Protein AF-A0A183NZT3-F1 (afdb_monomer_lite)

InterPro domains:
  IPR004367 Cyclin, C-terminal domain [PF02984] (12-163)
  IPR036915 Cyclin-like superfamily [SSF47954] (11-163)

pLDDT: mean 81.02, std 19.42, range [32.34, 98.06]

Secondary structure (DSSP, 8-state):
-TGGGTT---PPPGGGGHHHHHHH-TTS-HHHHHHHHHHHHHHHHHGGG-GGGTTS-HHHHHHHHHHHHHHHHHHHHHTT-TT-TTS--S--------SS--SS-HHHHHHHT---GGGGHHHHHHHHHHHHHHSTT--S--TTTHHHHHHHTSGGGTTGGGSHHHHS--HHHHHHHHHHHHHHHHHHHTTS-------------PPP-

Sequence (209 aa):
MLEALDFDINIPLPHHFLDRAFAACNDLTLTGKAKIELVCRYLFELNLTELSTAGTLASVKCAAGVYLARELIRLEYENGKSETDDIRIENNGSLGLSVTFETWPKALGLSMGHEDVTNLLPMVLTYVQNIVRTLPISNINNRNYEAAFHKFSNRSYGRIAQSSLLLDADYDFIVQDIRRKMASNSKRTNIDCPEEGRNVQQTTLRMNM

Organism: NCBI:txid31246

Radius of gyration: 21.97 Å; chains: 1; bounding box: 88×56×48 Å

Foldseek 3Di:
DCVVVVVPPVADALLVCLVLLLVLPPQWDPVLSLQLNLQLVLLSLLCVLPPVCPPPHSLLSNLLSQLLSLLLQVVCVVVVVQPPCLQVDVDPDRTDGDPDSDSQDCSSCVSSVNNQCLSSLVSNVVSLVSLLLLAPPDPDPNVSSVVSQVVCCDVVSSRSSPDCSRHVDPSVVSNVVSVVVSVVVVVVVVVPDDPPPPPDDPDDDDDDD

Structure (mmCIF, N/CA/C/O backbone):
data_AF-A0A183NZT3-F1
#
_entry.id   AF-A0A183NZT3-F1
#
loop_
_atom_site.group_PDB
_atom_site.id
_atom_site.type_symbol
_atom_site.label_atom_id
_atom_site.label_alt_id
_atom_site.label_comp_id
_atom_site.label_asym_id
_atom_site.label_entity_id
_atom_site.label_seq_id
_atom_site.pdbx_PDB_ins_code
_atom_site.Cartn_x
_atom_site.Cartn_y
_atom_site.Cartn_z
_atom_site.occupancy
_atom_site.B_iso_or_equiv
_atom_site.auth_seq_id
_atom_site.auth_comp_id
_atom_site.auth_asym_id
_atom_site.auth_atom_id
_atom_site.pdbx_PDB_model_num
ATOM 1 N N . MET A 1 1 ? 11.761 3.523 -28.877 1.00 84.19 1 MET A N 1
ATOM 2 C CA . MET A 1 1 ? 11.223 3.030 -27.586 1.00 84.19 1 MET A CA 1
ATOM 3 C C . MET A 1 1 ? 11.332 1.516 -27.492 1.00 84.19 1 MET A C 1
ATOM 5 O O . MET A 1 1 ? 12.058 1.073 -26.625 1.00 84.19 1 MET A O 1
ATOM 9 N N . LEU A 1 2 ? 10.700 0.739 -28.384 1.00 92.00 2 LEU A N 1
ATOM 10 C CA . LEU A 1 2 ? 10.796 -0.733 -28.358 1.00 92.00 2 LEU A CA 1
ATOM 11 C C . LEU A 1 2 ? 12.235 -1.244 -28.495 1.00 92.00 2 LEU A C 1
ATOM 13 O O . LEU A 1 2 ? 12.667 -2.054 -27.693 1.00 92.00 2 LEU A O 1
ATOM 17 N N . GLU A 1 3 ? 12.998 -0.687 -29.433 1.00 94.12 3 GLU A N 1
ATOM 18 C CA . GLU A 1 3 ? 14.422 -1.006 -29.612 1.00 94.12 3 GLU A CA 1
ATOM 19 C C . GLU A 1 3 ? 15.271 -0.677 -28.371 1.00 94.12 3 GLU A C 1
ATOM 21 O O . GLU A 1 3 ? 16.156 -1.436 -28.005 1.00 94.12 3 GLU A O 1
ATOM 26 N N . ALA A 1 4 ? 14.956 0.412 -27.661 1.00 92.31 4 ALA A N 1
ATOM 27 C CA . ALA A 1 4 ? 15.665 0.791 -26.436 1.00 92.31 4 ALA A CA 1
ATOM 28 C C . ALA A 1 4 ? 15.363 -0.142 -25.246 1.00 92.31 4 ALA A C 1
ATOM 30 O O . ALA A 1 4 ? 16.108 -0.138 -24.272 1.00 92.31 4 ALA A O 1
ATOM 31 N N . LEU A 1 5 ? 14.269 -0.904 -25.319 1.00 90.25 5 LEU A N 1
ATOM 32 C CA . LEU A 1 5 ? 13.887 -1.923 -24.341 1.00 90.25 5 LEU A CA 1
ATOM 33 C C . LEU A 1 5 ? 14.202 -3.341 -24.839 1.00 90.25 5 LEU A C 1
ATOM 35 O O . LEU A 1 5 ? 13.791 -4.295 -24.196 1.00 90.25 5 LEU A O 1
ATOM 39 N N . ASP A 1 6 ? 14.858 -3.490 -25.995 1.00 93.38 6 ASP A N 1
ATOM 40 C CA . ASP A 1 6 ? 15.072 -4.786 -26.656 1.00 93.38 6 ASP A CA 1
ATOM 41 C C . ASP A 1 6 ? 13.774 -5.604 -26.827 1.00 93.38 6 ASP A C 1
ATOM 43 O O . ASP A 1 6 ? 13.737 -6.822 -26.695 1.00 93.38 6 ASP A O 1
ATOM 47 N N . PHE A 1 7 ? 12.659 -4.903 -27.069 1.00 92.69 7 PHE A N 1
ATOM 48 C CA . PHE A 1 7 ? 11.306 -5.469 -27.107 1.00 92.69 7 PHE A CA 1
ATOM 49 C C . PHE A 1 7 ? 10.859 -6.184 -25.813 1.00 92.69 7 PHE A C 1
ATOM 51 O O . PHE A 1 7 ? 9.775 -6.774 -25.795 1.00 92.69 7 PHE A O 1
ATOM 58 N N . ASP A 1 8 ? 11.608 -6.067 -24.711 1.00 90.88 8 ASP A N 1
ATOM 59 C CA . ASP A 1 8 ? 11.191 -6.542 -23.396 1.00 90.88 8 ASP A CA 1
ATOM 60 C C . ASP A 1 8 ? 10.205 -5.558 -22.757 1.00 90.88 8 ASP A C 1
ATOM 62 O O . ASP A 1 8 ? 10.546 -4.594 -22.068 1.00 90.88 8 ASP A O 1
ATOM 66 N N . ILE A 1 9 ? 8.929 -5.800 -23.042 1.00 88.38 9 ILE A N 1
ATOM 67 C CA . ILE A 1 9 ? 7.801 -5.055 -22.479 1.00 88.38 9 ILE A CA 1
ATOM 68 C C . ILE A 1 9 ? 7.170 -5.768 -21.278 1.00 88.38 9 ILE A C 1
ATOM 70 O O . ILE A 1 9 ? 6.245 -5.232 -20.667 1.00 88.38 9 ILE A O 1
ATOM 74 N N . ASN A 1 10 ? 7.665 -6.955 -20.909 1.00 88.88 10 ASN A N 1
ATOM 75 C CA . ASN A 1 10 ? 7.111 -7.781 -19.835 1.00 88.88 10 ASN A CA 1
ATOM 76 C C . ASN A 1 10 ? 7.690 -7.391 -18.468 1.00 88.88 10 ASN A C 1
ATOM 78 O O . ASN A 1 10 ? 8.076 -8.235 -17.661 1.00 88.88 10 ASN A O 1
ATOM 82 N N . ILE A 1 11 ? 7.733 -6.087 -18.196 1.00 87.44 11 ILE A N 1
ATOM 83 C CA . ILE A 1 11 ? 8.308 -5.535 -16.972 1.00 87.44 11 ILE A CA 1
ATOM 84 C C . ILE A 1 11 ? 7.328 -5.772 -15.810 1.00 87.44 11 ILE A C 1
ATOM 86 O O . ILE A 1 11 ? 6.190 -5.286 -15.851 1.00 87.44 11 ILE A O 1
ATOM 90 N N . PRO A 1 12 ? 7.732 -6.476 -14.735 1.00 91.50 12 PRO A N 1
ATOM 91 C CA . PRO A 1 12 ? 6.854 -6.714 -13.601 1.00 91.50 12 PRO A CA 1
ATOM 92 C C . PRO A 1 12 ? 6.448 -5.405 -12.915 1.00 91.50 12 PRO A C 1
ATOM 94 O O . PRO A 1 12 ? 7.271 -4.682 -12.362 1.00 91.50 12 PRO A O 1
ATOM 97 N N . LEU A 1 13 ? 5.150 -5.118 -12.913 1.00 94.38 13 LEU A N 1
ATOM 98 C CA . LEU A 1 13 ? 4.528 -4.056 -12.126 1.00 94.38 13 LEU A CA 1
ATOM 99 C C . LEU A 1 13 ? 4.158 -4.532 -10.709 1.00 94.38 13 LEU A C 1
ATOM 101 O O . LEU A 1 13 ? 3.891 -5.721 -10.523 1.00 94.38 13 LEU A O 1
ATOM 105 N N . PRO A 1 14 ? 4.046 -3.620 -9.719 1.00 96.81 14 PRO A N 1
ATOM 106 C CA . PRO A 1 14 ? 3.637 -3.974 -8.354 1.00 96.81 14 PRO A CA 1
ATOM 107 C C . PRO A 1 14 ? 2.307 -4.739 -8.295 1.00 96.81 14 PRO A C 1
ATOM 109 O O . PRO A 1 14 ? 2.160 -5.662 -7.502 1.00 96.81 14 PRO A O 1
ATOM 112 N N . HIS A 1 15 ? 1.372 -4.419 -9.195 1.00 95.94 15 HIS A N 1
ATOM 113 C CA . HIS A 1 15 ? 0.078 -5.090 -9.325 1.00 95.94 15 HIS A CA 1
ATOM 114 C C . HIS A 1 15 ? 0.188 -6.611 -9.501 1.00 95.94 15 HIS A C 1
ATOM 116 O O . HIS A 1 15 ? -0.621 -7.335 -8.933 1.00 95.94 15 HIS A O 1
ATOM 122 N N . HIS A 1 16 ? 1.201 -7.104 -10.225 1.00 94.75 16 HIS A N 1
ATOM 123 C CA . HIS A 1 16 ? 1.368 -8.540 -10.481 1.00 94.75 16 HIS A CA 1
ATOM 124 C C . HIS A 1 16 ? 1.713 -9.348 -9.220 1.00 94.75 16 HIS A C 1
ATOM 126 O O . HIS A 1 16 ? 1.619 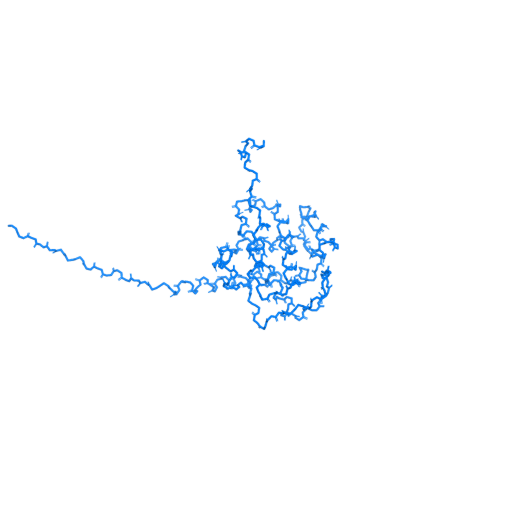-10.572 -9.227 1.00 94.75 16 HIS A O 1
ATOM 132 N N . PHE A 1 17 ? 2.123 -8.687 -8.134 1.00 96.31 17 PHE A N 1
ATOM 133 C CA . PHE A 1 17 ? 2.465 -9.345 -6.872 1.00 96.31 17 PHE A CA 1
ATOM 134 C C . PHE A 1 17 ? 1.285 -9.400 -5.883 1.00 96.31 17 PHE A C 1
ATOM 136 O O . PHE A 1 17 ? 1.382 -10.101 -4.873 1.00 96.31 17 PHE A O 1
ATOM 143 N N . LEU A 1 18 ? 0.166 -8.715 -6.166 1.00 95.25 18 LEU A N 1
ATOM 144 C CA . LEU A 1 18 ? -0.992 -8.659 -5.264 1.00 95.25 18 LEU A CA 1
ATOM 145 C C . LEU A 1 18 ? -1.693 -10.010 -5.111 1.00 95.25 18 LEU A C 1
ATOM 147 O O . LEU A 1 18 ? -2.023 -10.386 -3.989 1.00 95.25 18 LEU A O 1
ATOM 151 N N . ASP A 1 19 ? -1.848 -10.777 -6.192 1.00 92.44 19 ASP A N 1
ATOM 152 C CA . ASP A 1 19 ? -2.503 -12.094 -6.138 1.00 92.44 19 ASP A CA 1
ATOM 153 C C . ASP A 1 19 ? -1.801 -13.026 -5.145 1.00 92.44 19 ASP A C 1
ATOM 155 O O . ASP A 1 19 ? -2.435 -13.719 -4.343 1.00 92.44 19 ASP A O 1
ATOM 159 N N . ARG A 1 20 ? -0.464 -12.977 -5.130 1.00 91.88 20 ARG A N 1
ATOM 160 C CA . ARG A 1 20 ? 0.357 -13.743 -4.192 1.00 91.88 20 ARG A CA 1
ATOM 161 C C . ARG A 1 20 ? 0.179 -13.266 -2.748 1.00 91.88 20 ARG A C 1
ATOM 163 O O . ARG A 1 20 ? 0.114 -14.092 -1.836 1.00 91.88 20 ARG A O 1
ATOM 170 N N . ALA A 1 21 ? 0.068 -11.955 -2.534 1.00 92.19 21 ALA A N 1
ATOM 171 C CA . ALA A 1 21 ? -0.227 -11.398 -1.218 1.00 92.19 21 ALA A CA 1
ATOM 172 C C . ALA A 1 21 ? -1.613 -11.846 -0.717 1.00 92.19 21 ALA A C 1
ATOM 174 O O . ALA A 1 21 ? -1.756 -12.271 0.430 1.00 92.19 21 ALA A O 1
ATOM 175 N N . PHE A 1 22 ? -2.632 -11.826 -1.579 1.00 91.44 22 PHE A N 1
ATOM 176 C CA . PHE A 1 22 ? -4.004 -12.201 -1.223 1.00 91.44 22 PHE A CA 1
ATOM 177 C C . PHE A 1 22 ? -4.180 -13.691 -0.956 1.00 91.44 22 PHE A C 1
ATOM 179 O O . PHE A 1 22 ? -4.974 -14.057 -0.083 1.00 91.44 22 PHE A O 1
ATOM 186 N N . ALA A 1 23 ? -3.422 -14.539 -1.651 1.00 90.25 23 ALA A N 1
ATOM 187 C CA . ALA A 1 23 ? -3.352 -15.965 -1.359 1.00 90.25 23 ALA A CA 1
ATOM 188 C C . ALA A 1 23 ? -2.766 -16.249 0.039 1.00 90.25 23 ALA A C 1
ATOM 190 O O . ALA A 1 23 ? -3.126 -17.244 0.659 1.00 90.25 23 ALA A O 1
ATOM 191 N N . ALA A 1 24 ? -1.900 -15.370 0.557 1.00 90.25 24 ALA A N 1
ATOM 192 C CA . ALA A 1 24 ? -1.284 -15.515 1.878 1.00 90.25 24 ALA A CA 1
ATOM 193 C C . ALA A 1 24 ? -2.042 -14.798 3.015 1.00 90.25 24 ALA A C 1
ATOM 195 O O . ALA A 1 24 ? -1.817 -15.099 4.187 1.00 90.25 24 ALA A O 1
ATOM 196 N N . CYS A 1 25 ? -2.964 -13.883 2.696 1.00 86.25 25 CYS A N 1
ATOM 197 C CA . CYS A 1 25 ? -3.829 -13.200 3.666 1.00 86.25 25 CYS A CA 1
ATOM 198 C C . CYS A 1 25 ? -5.037 -14.067 4.065 1.00 86.25 25 CYS A C 1
ATOM 200 O O .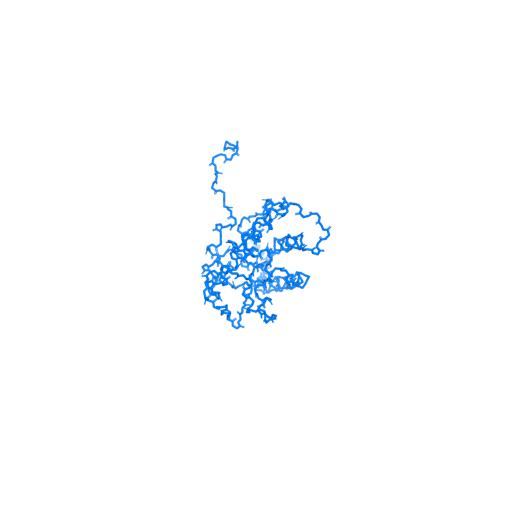 CYS A 1 25 ? -6.182 -13.740 3.749 1.00 86.25 25 CYS A O 1
ATOM 202 N N . ASN A 1 26 ? -4.804 -15.204 4.717 1.00 84.06 26 ASN A N 1
ATOM 203 C CA . ASN A 1 26 ? -5.879 -16.121 5.136 1.00 84.06 26 ASN A CA 1
ATOM 204 C C . ASN A 1 26 ? -6.701 -15.607 6.325 1.00 84.06 26 ASN A C 1
ATOM 206 O O . ASN A 1 26 ? -7.760 -16.140 6.633 1.00 84.06 26 ASN A O 1
ATOM 210 N N . ASP A 1 27 ? -6.208 -14.566 6.980 1.00 83.62 27 ASP A N 1
ATOM 211 C CA . ASP A 1 27 ? -6.804 -13.918 8.139 1.00 83.62 27 ASP A CA 1
ATOM 212 C C . ASP A 1 27 ? -7.810 -12.811 7.774 1.00 83.62 27 ASP A C 1
ATOM 214 O O . ASP A 1 27 ? -8.426 -12.221 8.658 1.00 83.62 27 ASP A O 1
ATOM 218 N N . LEU A 1 28 ? -7.975 -12.527 6.477 1.00 80.31 28 LEU A N 1
ATOM 219 C CA . LEU A 1 28 ? -8.867 -11.494 5.961 1.00 80.31 28 LEU A CA 1
ATOM 220 C C . LEU A 1 28 ? -10.057 -12.079 5.209 1.00 80.31 28 LEU A C 1
ATOM 222 O O . LEU A 1 28 ? -9.915 -12.976 4.373 1.00 80.31 28 LEU A O 1
ATOM 226 N N . THR A 1 29 ? -11.224 -11.473 5.426 1.00 82.75 29 THR A N 1
ATOM 227 C CA . THR A 1 29 ? -12.412 -11.702 4.599 1.00 82.75 29 THR A CA 1
ATOM 228 C C . THR A 1 29 ? -12.206 -11.179 3.176 1.00 82.75 29 THR A C 1
ATOM 230 O O . THR A 1 29 ? -11.284 -10.407 2.898 1.00 82.75 29 THR A O 1
ATOM 233 N N . LEU A 1 30 ? -13.100 -11.557 2.258 1.00 81.88 30 LEU A N 1
ATOM 234 C CA . LEU A 1 30 ? -13.089 -11.038 0.887 1.00 81.88 30 LEU A CA 1
ATOM 235 C C . LEU A 1 30 ? -13.150 -9.500 0.859 1.00 81.88 30 LEU A C 1
ATOM 237 O O . LEU A 1 30 ? -12.407 -8.869 0.111 1.00 81.88 30 LEU A O 1
ATOM 241 N N . THR A 1 31 ? -13.972 -8.902 1.726 1.00 81.50 31 THR A N 1
ATOM 242 C CA . THR A 1 31 ? -14.075 -7.446 1.901 1.00 81.50 31 THR A CA 1
ATOM 243 C C . THR A 1 31 ? -12.745 -6.841 2.355 1.00 81.50 31 THR A C 1
ATOM 245 O O . THR A 1 31 ? -12.305 -5.839 1.795 1.00 81.50 31 THR A O 1
ATOM 248 N N . GLY A 1 32 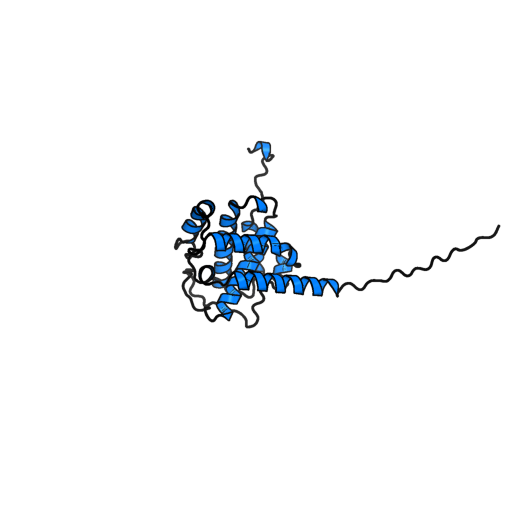? -12.056 -7.470 3.315 1.00 83.19 32 GLY A N 1
ATOM 249 C CA . GLY A 1 32 ? -10.734 -7.027 3.768 1.00 83.19 32 GLY A CA 1
ATOM 250 C C . GLY A 1 32 ? -9.676 -7.084 2.663 1.00 83.19 32 GLY A C 1
ATOM 251 O O . GLY A 1 32 ? -8.921 -6.130 2.481 1.00 83.19 32 GLY A O 1
ATOM 252 N N . LYS A 1 33 ? -9.666 -8.159 1.863 1.00 89.06 33 LYS A N 1
ATOM 253 C CA . LYS A 1 33 ? -8.771 -8.285 0.698 1.00 89.06 33 LYS A CA 1
ATOM 254 C C . LYS A 1 33 ? -9.052 -7.209 -0.354 1.00 89.06 33 LYS A C 1
ATOM 256 O O . LYS A 1 33 ? -8.115 -6.570 -0.821 1.00 89.06 33 LYS A O 1
ATOM 261 N N . ALA A 1 34 ? -10.323 -6.945 -0.655 1.00 88.88 34 ALA A N 1
ATOM 262 C CA . ALA A 1 34 ? -10.725 -5.889 -1.584 1.00 88.88 34 ALA A CA 1
ATOM 263 C C . ALA A 1 34 ? -10.343 -4.481 -1.080 1.00 88.88 34 ALA A C 1
ATOM 265 O O . ALA A 1 34 ? -9.866 -3.660 -1.865 1.00 88.88 34 ALA A O 1
ATOM 266 N N . LYS A 1 35 ? -10.473 -4.202 0.230 1.00 89.88 35 LYS A N 1
ATOM 267 C CA . LYS A 1 35 ? -9.959 -2.955 0.830 1.00 89.88 35 LYS A CA 1
ATOM 268 C C . LYS A 1 35 ? -8.445 -2.825 0.607 1.00 89.88 35 LYS A C 1
ATOM 270 O O . LYS A 1 35 ? -8.000 -1.785 0.124 1.00 89.88 35 LYS A O 1
ATOM 275 N N . ILE A 1 36 ? -7.659 -3.873 0.887 1.00 93.12 36 ILE A N 1
ATOM 276 C CA . ILE A 1 36 ? -6.202 -3.859 0.643 1.00 93.12 36 ILE A CA 1
ATOM 277 C C . ILE A 1 36 ? -5.891 -3.600 -0.827 1.00 93.12 36 ILE A C 1
ATOM 279 O O . ILE A 1 36 ? -5.018 -2.789 -1.125 1.00 93.12 36 ILE A O 1
ATOM 283 N N . GLU A 1 37 ? -6.593 -4.267 -1.740 1.00 95.06 37 GLU A N 1
ATOM 284 C CA . GLU A 1 37 ? -6.401 -4.098 -3.178 1.00 95.06 37 GLU A CA 1
ATOM 285 C C . GLU A 1 37 ? -6.590 -2.646 -3.615 1.00 95.06 37 GLU A C 1
ATOM 287 O O . GLU A 1 37 ? -5.731 -2.092 -4.303 1.00 95.06 37 GLU A O 1
ATOM 292 N N . LEU A 1 38 ? -7.683 -2.012 -3.185 1.00 95.62 38 LEU A N 1
ATOM 293 C CA . LEU A 1 38 ? -7.986 -0.623 -3.521 1.00 95.62 38 LEU A CA 1
ATOM 294 C C . LEU A 1 38 ? -6.955 0.346 -2.937 1.00 95.62 38 LEU A C 1
ATOM 296 O O . LEU A 1 38 ? -6.491 1.231 -3.658 1.00 95.62 38 LEU A O 1
ATOM 300 N N . VAL A 1 39 ? -6.549 0.153 -1.675 1.00 96.44 39 VAL A N 1
ATOM 301 C CA . VAL A 1 39 ? -5.487 0.962 -1.055 1.00 96.44 39 VAL A CA 1
ATOM 302 C C . VAL A 1 39 ? -4.177 0.793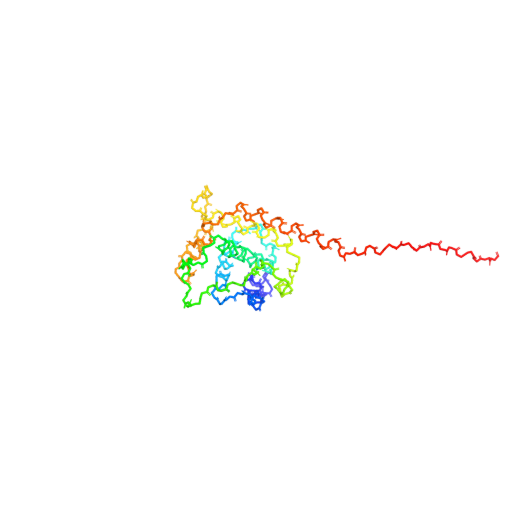 -1.821 1.00 96.44 39 VAL A C 1
ATOM 304 O O . VAL A 1 39 ? -3.558 1.786 -2.193 1.00 96.44 39 VAL A O 1
ATOM 307 N N . CYS A 1 40 ? -3.768 -0.440 -2.128 1.00 98.06 40 CYS A N 1
ATOM 308 C CA . CYS A 1 40 ? -2.527 -0.707 -2.856 1.00 98.06 40 CYS A CA 1
ATOM 309 C C . CYS A 1 40 ? -2.535 -0.074 -4.250 1.00 98.06 40 CYS A C 1
ATOM 311 O O . CYS A 1 40 ? -1.576 0.597 -4.619 1.00 98.06 40 CYS A O 1
ATOM 313 N N . ARG A 1 41 ? -3.622 -0.232 -5.013 1.00 97.19 41 ARG A N 1
ATOM 314 C CA . ARG A 1 41 ? -3.762 0.388 -6.339 1.00 97.19 41 ARG A CA 1
ATOM 315 C C . ARG A 1 41 ? -3.661 1.908 -6.265 1.00 97.19 41 ARG A C 1
ATOM 317 O O . ARG A 1 41 ? -2.945 2.506 -7.067 1.00 97.19 41 ARG A O 1
ATOM 324 N N . TYR A 1 42 ? -4.313 2.519 -5.276 1.00 97.44 42 TYR A N 1
ATOM 325 C CA . TYR A 1 42 ? -4.217 3.959 -5.061 1.00 97.44 42 TYR A CA 1
ATOM 326 C C . TYR A 1 42 ? -2.777 4.387 -4.747 1.00 97.44 42 TYR A C 1
ATOM 328 O O . TYR A 1 42 ? -2.242 5.285 -5.396 1.00 97.44 42 TYR A O 1
ATOM 336 N N . LEU A 1 43 ? -2.111 3.689 -3.823 1.00 97.62 43 LEU A N 1
ATOM 337 C CA . LEU A 1 43 ? -0.712 3.930 -3.464 1.00 97.62 43 LEU A CA 1
ATOM 338 C C . LEU A 1 43 ? 0.238 3.787 -4.659 1.00 97.62 43 LEU A C 1
ATOM 340 O O . LEU A 1 43 ? 1.158 4.591 -4.816 1.00 97.62 43 LEU A O 1
ATOM 344 N N . PHE A 1 44 ? 0.028 2.782 -5.510 1.00 97.19 44 PHE A N 1
ATOM 345 C CA . PHE A 1 44 ? 0.854 2.562 -6.694 1.00 97.19 44 PHE A CA 1
ATOM 346 C C . PHE A 1 44 ? 0.726 3.717 -7.682 1.00 97.19 44 PHE A C 1
ATOM 348 O O . PHE A 1 44 ? 1.749 4.174 -8.187 1.00 97.19 44 PHE A O 1
ATOM 355 N N . GLU A 1 45 ? -0.490 4.221 -7.910 1.00 95.88 45 GLU A N 1
ATOM 356 C CA . GLU A 1 45 ? -0.719 5.357 -8.807 1.00 95.88 45 GLU A CA 1
ATOM 357 C C . GLU A 1 45 ? -0.209 6.678 -8.234 1.00 95.88 45 GLU A C 1
ATOM 359 O O . GLU A 1 45 ? 0.440 7.425 -8.963 1.00 95.88 45 GLU A O 1
ATOM 364 N N . LEU A 1 46 ? -0.381 6.930 -6.932 1.00 94.19 46 LEU A N 1
ATOM 365 C CA . LEU A 1 46 ? 0.253 8.077 -6.272 1.00 94.19 46 LEU A CA 1
ATOM 366 C C . LEU A 1 46 ? 1.777 8.052 -6.416 1.00 94.19 46 LEU A C 1
ATOM 368 O O . LEU A 1 46 ? 2.418 9.088 -6.553 1.00 94.19 46 LEU A O 1
ATOM 372 N N . ASN A 1 47 ? 2.371 6.863 -6.384 1.00 94.94 47 ASN A N 1
ATOM 373 C CA . ASN A 1 47 ? 3.813 6.711 -6.454 1.00 94.94 47 ASN A CA 1
ATOM 374 C C . ASN A 1 47 ? 4.384 6.818 -7.875 1.00 94.94 47 ASN A C 1
ATOM 376 O O . ASN A 1 47 ? 5.598 6.932 -8.026 1.00 94.94 47 ASN A O 1
ATOM 380 N N . LEU A 1 48 ? 3.556 6.812 -8.925 1.00 92.56 48 LEU A N 1
ATOM 381 C CA . LEU A 1 48 ? 4.042 7.030 -10.294 1.00 92.56 48 LEU A CA 1
ATOM 382 C C . LEU A 1 48 ? 4.672 8.419 -10.472 1.00 92.56 48 LEU A C 1
ATOM 384 O O . LEU A 1 48 ? 5.504 8.597 -11.358 1.00 92.56 48 LEU A O 1
ATOM 388 N N . THR A 1 49 ? 4.327 9.382 -9.615 1.00 88.56 49 THR A N 1
ATOM 389 C CA . THR A 1 49 ? 4.913 10.727 -9.631 1.00 88.56 49 THR A CA 1
ATOM 390 C C . THR A 1 49 ? 6.154 10.875 -8.747 1.00 88.56 49 THR A C 1
ATOM 392 O O . THR A 1 49 ? 6.777 11.934 -8.754 1.00 88.56 49 THR A O 1
ATOM 395 N N . GLU A 1 50 ? 6.550 9.832 -8.006 1.00 90.69 50 GLU A N 1
ATOM 396 C CA . GLU A 1 50 ? 7.722 9.851 -7.123 1.00 90.69 50 GLU A CA 1
ATOM 397 C C . GLU A 1 50 ? 8.971 9.298 -7.812 1.00 90.69 50 GLU A C 1
ATOM 399 O O . GLU A 1 50 ? 9.290 8.107 -7.721 1.00 90.69 50 GLU A O 1
ATOM 404 N N . LEU A 1 51 ? 9.738 10.191 -8.446 1.00 90.62 51 LEU A N 1
ATOM 405 C CA . LEU A 1 51 ? 10.991 9.839 -9.126 1.00 90.62 51 LEU A CA 1
ATOM 406 C C . LEU A 1 51 ? 12.007 9.152 -8.196 1.00 90.62 51 LEU A C 1
ATOM 408 O O . LEU A 1 51 ? 12.738 8.263 -8.629 1.00 90.62 51 LEU A O 1
ATOM 412 N N . SER A 1 52 ? 12.019 9.518 -6.912 1.00 91.00 52 SER A N 1
ATOM 413 C CA . SER A 1 52 ? 12.895 8.935 -5.883 1.00 91.00 52 SER A CA 1
ATOM 414 C C . SER A 1 52 ? 12.729 7.417 -5.726 1.00 91.00 52 SER A C 1
ATOM 416 O O . SER A 1 52 ? 13.641 6.747 -5.250 1.00 91.00 52 SER A O 1
ATOM 418 N N . THR A 1 53 ? 11.599 6.861 -6.171 1.00 93.56 53 THR A N 1
ATOM 419 C CA . THR A 1 53 ? 11.280 5.429 -6.081 1.00 93.56 53 THR A CA 1
ATOM 420 C C . THR A 1 53 ? 11.394 4.694 -7.417 1.00 93.56 53 THR A C 1
ATOM 422 O O . THR A 1 53 ? 11.011 3.523 -7.517 1.00 93.56 53 THR A O 1
ATOM 425 N N . ALA A 1 54 ? 11.887 5.348 -8.474 1.00 90.69 54 ALA A N 1
ATOM 426 C CA . ALA A 1 54 ? 11.975 4.747 -9.806 1.00 90.69 54 ALA A CA 1
ATOM 427 C C . ALA A 1 54 ? 12.819 3.458 -9.808 1.00 90.69 54 ALA A C 1
ATOM 429 O O . ALA A 1 54 ? 12.432 2.482 -10.443 1.00 90.69 54 ALA A O 1
ATOM 430 N N . GLY A 1 55 ? 13.908 3.424 -9.031 1.00 91.75 55 GLY A N 1
ATOM 431 C CA . GLY A 1 55 ? 14.783 2.253 -8.884 1.00 91.75 55 GLY A CA 1
ATOM 432 C C . GLY A 1 55 ? 14.294 1.186 -7.895 1.00 91.75 55 GLY A C 1
ATOM 433 O O . GLY A 1 55 ? 14.949 0.161 -7.731 1.00 91.75 55 GLY A O 1
ATOM 434 N N . THR A 1 56 ? 13.171 1.401 -7.206 1.00 96.00 56 THR A N 1
ATOM 435 C CA . THR A 1 56 ? 12.647 0.433 -6.235 1.00 96.00 56 THR A CA 1
ATOM 436 C C . THR A 1 56 ? 11.923 -0.709 -6.948 1.00 96.00 56 THR A C 1
ATOM 438 O O . THR A 1 56 ? 11.028 -0.471 -7.763 1.00 96.00 56 THR A O 1
ATOM 441 N N . LEU A 1 57 ? 12.269 -1.950 -6.587 1.00 95.88 57 LEU A N 1
ATOM 442 C CA . LEU A 1 57 ? 11.665 -3.165 -7.138 1.00 95.88 57 LEU A CA 1
ATOM 443 C C . LEU A 1 57 ? 10.139 -3.179 -6.979 1.00 95.88 57 LEU A C 1
ATOM 445 O O . LEU A 1 57 ? 9.590 -2.773 -5.951 1.00 95.88 57 LEU A O 1
ATOM 449 N N . ALA A 1 58 ? 9.450 -3.723 -7.981 1.00 96.25 58 ALA A N 1
ATOM 450 C CA . ALA A 1 58 ? 7.996 -3.847 -7.973 1.00 96.25 58 ALA A CA 1
ATOM 451 C C . ALA A 1 58 ? 7.461 -4.717 -6.823 1.00 96.25 58 ALA A C 1
ATOM 453 O O . ALA A 1 58 ? 6.424 -4.388 -6.248 1.00 96.25 58 ALA A O 1
ATOM 454 N N . SER A 1 59 ? 8.185 -5.775 -6.443 1.00 96.75 59 SER A N 1
ATOM 455 C CA . SER A 1 59 ? 7.841 -6.619 -5.292 1.00 96.75 59 SER A CA 1
ATOM 456 C C . SER A 1 59 ? 7.896 -5.843 -3.974 1.00 96.75 59 SER A C 1
ATOM 458 O O . SER A 1 59 ? 6.959 -5.930 -3.186 1.00 96.75 59 SER A O 1
ATOM 460 N N . VAL A 1 60 ? 8.923 -5.004 -3.780 1.00 97.44 60 VAL A N 1
ATOM 461 C CA . VAL A 1 60 ? 9.074 -4.135 -2.597 1.00 97.44 60 VAL A CA 1
ATOM 462 C C . VAL A 1 60 ? 7.952 -3.101 -2.541 1.00 97.44 60 VAL A C 1
ATOM 464 O O . VAL A 1 60 ? 7.342 -2.924 -1.489 1.00 97.44 60 VAL A O 1
ATOM 467 N N . LYS A 1 61 ? 7.631 -2.458 -3.673 1.00 97.81 61 LYS A N 1
ATOM 468 C CA . LYS A 1 61 ? 6.475 -1.550 -3.792 1.00 97.81 61 LYS A CA 1
ATOM 469 C C . LYS A 1 61 ? 5.181 -2.256 -3.390 1.00 97.81 61 LYS A C 1
ATOM 471 O O . LYS A 1 61 ? 4.427 -1.743 -2.568 1.00 97.81 61 LYS A O 1
ATOM 476 N N . CYS A 1 62 ? 4.952 -3.465 -3.901 1.00 98.00 62 CYS A N 1
ATOM 477 C CA . CYS A 1 62 ? 3.772 -4.240 -3.541 1.00 98.00 62 CYS A CA 1
ATOM 478 C C . CYS A 1 62 ? 3.738 -4.600 -2.052 1.00 98.00 62 CYS A C 1
ATOM 480 O O . CYS A 1 62 ? 2.732 -4.357 -1.394 1.00 98.00 62 CYS A O 1
ATOM 482 N N . ALA A 1 63 ? 4.824 -5.150 -1.510 1.00 97.69 63 ALA A N 1
ATOM 483 C CA . ALA A 1 63 ? 4.894 -5.578 -0.117 1.00 97.69 63 ALA A CA 1
ATOM 484 C C . ALA A 1 63 ? 4.711 -4.404 0.851 1.00 97.69 63 ALA A C 1
ATOM 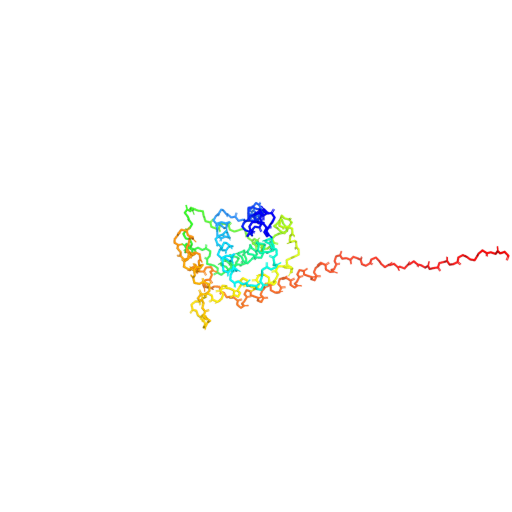486 O O . ALA A 1 63 ? 3.936 -4.505 1.798 1.00 97.69 63 ALA A O 1
ATOM 487 N N . ALA A 1 64 ? 5.345 -3.262 0.575 1.00 97.94 64 ALA A N 1
ATOM 488 C CA . ALA A 1 64 ? 5.158 -2.037 1.344 1.00 97.94 64 ALA A CA 1
ATOM 489 C C . ALA A 1 64 ? 3.711 -1.519 1.276 1.00 97.94 64 ALA A C 1
ATOM 491 O O . ALA A 1 64 ? 3.164 -1.097 2.295 1.00 97.94 64 ALA A O 1
ATOM 492 N N . GLY A 1 65 ? 3.073 -1.587 0.102 1.00 98.06 65 GLY A N 1
ATOM 493 C CA . GLY A 1 65 ? 1.667 -1.219 -0.068 1.00 98.06 65 GLY A CA 1
ATOM 494 C C . GLY A 1 65 ? 0.737 -2.110 0.756 1.00 98.06 65 GLY A C 1
ATOM 495 O O . GLY A 1 65 ? -0.103 -1.604 1.497 1.00 98.06 65 GLY A O 1
ATOM 496 N N . VAL A 1 66 ? 0.941 -3.431 0.697 1.00 97.69 66 VAL A N 1
ATOM 497 C CA . VAL A 1 66 ? 0.170 -4.409 1.482 1.00 97.69 66 VAL A CA 1
ATOM 498 C C . VAL A 1 66 ? 0.397 -4.203 2.977 1.00 97.69 66 VAL A C 1
ATOM 500 O O . VAL A 1 66 ? -0.568 -4.208 3.738 1.00 97.69 66 VAL A O 1
ATOM 503 N N . TYR A 1 67 ? 1.643 -3.981 3.404 1.00 97.25 67 TYR A N 1
ATOM 504 C CA . TYR A 1 67 ? 1.973 -3.720 4.804 1.00 97.25 67 TYR A CA 1
ATOM 505 C C . TYR A 1 67 ? 1.211 -2.495 5.320 1.00 97.25 67 TYR A C 1
ATOM 507 O O . TYR A 1 67 ? 0.528 -2.578 6.339 1.00 97.25 67 TYR A O 1
ATOM 515 N N . LEU A 1 68 ? 1.291 -1.369 4.601 1.00 97.75 68 LEU A N 1
ATOM 516 C CA . LEU A 1 68 ? 0.623 -0.132 5.001 1.00 97.75 68 LEU A CA 1
ATOM 517 C C . LEU A 1 68 ? -0.903 -0.285 5.001 1.00 97.75 68 LEU A C 1
ATOM 519 O O . LEU A 1 68 ? -1.556 0.147 5.944 1.00 97.75 68 LEU A O 1
ATOM 523 N N . ALA A 1 69 ? -1.473 -0.935 3.984 1.00 96.12 69 ALA A N 1
ATOM 524 C CA . ALA A 1 69 ? -2.909 -1.185 3.917 1.00 96.12 69 ALA A CA 1
ATOM 525 C C . ALA A 1 69 ? -3.403 -2.033 5.099 1.00 96.12 69 ALA A C 1
ATOM 527 O O . ALA A 1 69 ? -4.428 -1.716 5.702 1.00 96.12 69 ALA A O 1
ATOM 528 N N . ARG A 1 70 ? -2.657 -3.082 5.470 1.00 93.94 70 ARG A N 1
ATOM 529 C CA . ARG A 1 70 ? -2.959 -3.893 6.657 1.00 93.94 70 ARG A CA 1
ATOM 530 C C . ARG A 1 70 ? -2.853 -3.061 7.930 1.00 93.94 70 ARG A C 1
ATOM 532 O O . ARG A 1 70 ? -3.745 -3.127 8.764 1.00 93.94 70 ARG A O 1
ATOM 539 N N . GLU A 1 71 ? -1.818 -2.238 8.065 1.00 93.69 71 GLU A N 1
ATOM 540 C CA . GLU A 1 71 ? -1.641 -1.369 9.232 1.00 93.69 71 GLU A CA 1
ATOM 541 C C . GLU A 1 71 ? -2.800 -0.374 9.407 1.00 93.69 71 GLU A C 1
ATOM 543 O O . GLU A 1 71 ? -3.307 -0.213 10.514 1.00 93.69 71 GLU A O 1
ATOM 548 N N . LEU A 1 72 ? -3.271 0.234 8.314 1.00 93.31 72 LEU A N 1
ATOM 549 C CA . LEU A 1 72 ? -4.434 1.125 8.322 1.00 93.31 72 LEU A CA 1
ATOM 550 C C . LEU A 1 72 ? -5.707 0.392 8.769 1.00 93.31 72 LEU A C 1
ATOM 552 O O . LEU A 1 72 ? -6.433 0.887 9.628 1.00 93.31 72 LEU A O 1
ATOM 556 N N . ILE A 1 73 ? -5.954 -0.811 8.238 1.00 89.44 73 ILE A N 1
ATOM 557 C CA . ILE A 1 73 ? -7.121 -1.632 8.605 1.00 89.44 73 ILE A CA 1
ATOM 558 C C . ILE A 1 73 ? -7.063 -2.046 10.081 1.00 89.44 73 ILE A C 1
ATOM 560 O O . ILE A 1 73 ? -8.078 -1.998 10.774 1.00 89.44 73 ILE A O 1
ATOM 564 N N . ARG A 1 74 ? -5.876 -2.417 10.582 1.00 89.25 74 ARG A N 1
ATOM 565 C CA . ARG A 1 74 ? -5.666 -2.736 12.001 1.00 89.25 74 ARG A CA 1
ATOM 566 C C . ARG A 1 74 ? -6.097 -1.573 12.891 1.00 89.25 74 ARG A C 1
ATOM 568 O O . ARG A 1 74 ? -6.816 -1.783 13.861 1.00 89.25 74 ARG A O 1
ATOM 575 N N . LEU A 1 75 ? -5.675 -0.357 12.548 1.00 87.75 75 LEU A N 1
ATOM 576 C CA . LEU A 1 75 ? -5.988 0.842 13.324 1.00 87.75 75 LEU A CA 1
ATOM 577 C C . LEU A 1 75 ? -7.457 1.250 13.219 1.00 87.75 75 LEU A C 1
ATOM 579 O O . LEU A 1 75 ? -8.039 1.651 14.221 1.00 87.75 75 LEU A O 1
ATOM 583 N N . GLU A 1 76 ? -8.080 1.123 12.045 1.00 85.06 76 GLU A N 1
ATOM 584 C CA . GLU A 1 76 ? -9.532 1.309 11.890 1.00 85.06 76 GLU A CA 1
ATOM 585 C C . GLU A 1 76 ? -10.302 0.386 12.849 1.00 85.06 76 GLU A C 1
ATOM 587 O O . GLU A 1 76 ? -11.207 0.834 13.557 1.00 85.06 76 GLU A O 1
ATOM 592 N N . TYR A 1 77 ? -9.890 -0.882 12.934 1.00 79.25 77 TYR A N 1
ATOM 593 C CA . TYR A 1 77 ? -10.495 -1.863 13.829 1.00 79.25 77 TYR A CA 1
ATOM 594 C C . TYR A 1 77 ? -10.248 -1.557 15.313 1.00 79.25 77 TYR A C 1
ATOM 596 O O . TYR A 1 77 ? -11.194 -1.532 16.098 1.00 79.25 77 TYR A O 1
ATOM 604 N N . GLU A 1 78 ? -9.000 -1.285 15.708 1.00 82.38 78 GLU A N 1
ATOM 605 C CA . GLU A 1 78 ? -8.635 -0.965 17.099 1.00 82.38 78 GLU A CA 1
ATOM 606 C C . GLU A 1 78 ? -9.324 0.299 17.617 1.00 82.38 78 GLU A C 1
ATOM 608 O O . GLU A 1 78 ? -9.672 0.378 18.794 1.00 82.38 78 GLU A O 1
ATOM 613 N N . ASN A 1 79 ? -9.590 1.257 16.729 1.00 80.25 79 ASN A N 1
ATOM 614 C CA . ASN A 1 79 ? -10.336 2.470 17.046 1.00 80.25 79 ASN A CA 1
ATOM 615 C C . ASN A 1 79 ? -11.862 2.256 17.086 1.00 80.25 79 ASN A C 1
ATOM 617 O O . ASN A 1 79 ? -12.608 3.225 17.220 1.00 80.25 79 ASN A O 1
ATOM 621 N N . GLY A 1 80 ? -12.346 1.016 16.942 1.00 71.00 80 GLY A N 1
ATOM 622 C CA . GLY A 1 80 ? -13.772 0.686 16.964 1.00 71.00 80 GLY A CA 1
ATOM 623 C C . GLY A 1 80 ? -14.548 1.184 15.741 1.00 71.00 80 GLY A C 1
ATOM 624 O O . GLY A 1 80 ? -15.774 1.207 15.770 1.00 71.00 80 GLY A O 1
ATOM 625 N N . LYS A 1 81 ? -13.860 1.572 14.658 1.00 66.31 81 LYS A N 1
ATOM 626 C CA . LYS A 1 81 ? -14.468 2.075 13.413 1.00 66.31 81 LYS A CA 1
ATOM 627 C C . LYS A 1 81 ? -14.734 0.967 12.383 1.00 66.31 81 LYS A C 1
ATOM 629 O O . LYS A 1 81 ? -15.016 1.256 11.230 1.00 66.31 81 LYS A O 1
ATOM 634 N N . SER A 1 82 ? -14.677 -0.306 12.782 1.00 56.22 82 SER A N 1
ATOM 635 C CA . SER A 1 82 ? -14.812 -1.459 11.872 1.00 56.22 82 SER A CA 1
ATOM 636 C C . SER A 1 82 ? -16.147 -1.533 11.111 1.00 56.22 82 SER A C 1
ATOM 638 O O . SER A 1 82 ? -16.242 -2.293 10.146 1.00 56.22 82 SER A O 1
ATOM 640 N N . GLU A 1 83 ? -17.168 -0.799 11.558 1.00 50.50 83 GLU A N 1
ATOM 641 C CA . GLU A 1 83 ? -18.516 -0.771 10.977 1.00 50.50 83 GLU A CA 1
ATOM 642 C C . GLU A 1 83 ? -18.740 0.390 9.994 1.00 50.50 83 GLU A C 1
ATOM 644 O O . GLU A 1 83 ? -19.855 0.552 9.498 1.00 50.50 83 GLU A O 1
ATOM 649 N N . THR A 1 84 ? -17.730 1.215 9.686 1.00 49.75 84 THR A N 1
ATOM 650 C CA . THR A 1 84 ? -17.920 2.278 8.692 1.00 49.75 84 THR A CA 1
ATOM 651 C C . THR A 1 84 ? -18.017 1.679 7.282 1.00 49.75 84 THR A C 1
ATOM 653 O O . THR A 1 84 ? -17.025 1.374 6.615 1.00 49.75 84 THR A O 1
ATOM 656 N N . ASP A 1 85 ? -19.257 1.534 6.807 1.00 50.94 85 ASP A N 1
ATOM 657 C CA . ASP A 1 85 ? -19.676 1.175 5.437 1.00 50.94 85 ASP A CA 1
ATOM 658 C C . ASP A 1 85 ? -19.277 2.230 4.371 1.00 50.94 85 ASP A C 1
ATOM 660 O O . ASP A 1 85 ? -19.872 2.344 3.293 1.00 50.94 85 ASP A O 1
ATOM 664 N N . ASP A 1 86 ? -18.254 3.037 4.650 1.00 55.94 86 ASP A N 1
ATOM 665 C CA . ASP A 1 86 ? -17.866 4.180 3.825 1.00 55.94 86 ASP A CA 1
ATOM 666 C C . ASP A 1 86 ? -17.232 3.724 2.505 1.00 55.94 86 ASP A C 1
ATOM 668 O O . ASP A 1 86 ? -17.373 4.381 1.467 1.00 55.94 86 ASP A O 1
ATOM 672 N N . ILE A 1 87 ? -16.589 2.550 2.518 1.00 57.12 87 ILE A N 1
ATOM 673 C CA . ILE A 1 87 ? -16.088 1.890 1.314 1.00 57.12 87 ILE A CA 1
ATOM 674 C C . ILE A 1 87 ? -17.194 0.976 0.786 1.00 57.12 87 ILE A C 1
ATOM 676 O O . ILE A 1 87 ? -17.343 -0.166 1.219 1.00 57.12 87 ILE A O 1
ATOM 680 N N . ARG A 1 88 ? -17.955 1.476 -0.194 1.00 54.59 88 ARG A N 1
ATOM 681 C CA . ARG A 1 88 ? -18.991 0.704 -0.901 1.00 54.59 88 ARG A CA 1
ATOM 682 C C . ARG A 1 88 ? -18.356 -0.372 -1.782 1.00 54.59 88 ARG A C 1
ATOM 684 O O . ARG A 1 88 ? -18.202 -0.181 -2.987 1.00 54.59 88 ARG A O 1
ATOM 691 N N . ILE A 1 89 ? -17.981 -1.488 -1.175 1.00 57.62 89 ILE A N 1
ATOM 692 C CA . ILE A 1 89 ? -17.644 -2.730 -1.870 1.00 57.62 89 ILE A CA 1
ATOM 693 C C . ILE A 1 89 ? -18.975 -3.454 -2.089 1.00 57.62 89 ILE A C 1
ATOM 695 O O . ILE A 1 89 ? -19.744 -3.596 -1.146 1.00 57.62 89 ILE A O 1
ATOM 699 N N . GLU A 1 90 ? -19.287 -3.888 -3.312 1.00 48.53 90 GLU A N 1
ATOM 700 C CA . GLU A 1 90 ? -20.569 -4.538 -3.664 1.00 48.53 90 GLU A CA 1
ATOM 701 C C . GLU A 1 90 ? -20.760 -5.945 -3.041 1.00 48.53 90 GLU A C 1
ATOM 703 O O . GLU A 1 90 ? -21.410 -6.803 -3.627 1.00 48.53 90 GLU A O 1
ATOM 708 N N . ASN A 1 91 ? -20.204 -6.208 -1.854 1.00 51.72 91 ASN A N 1
ATOM 709 C CA . ASN A 1 91 ? -20.236 -7.505 -1.188 1.00 51.72 91 ASN A CA 1
ATOM 710 C C . ASN A 1 91 ? -20.731 -7.384 0.260 1.00 51.72 91 ASN A C 1
ATOM 712 O O . ASN A 1 91 ? -20.132 -6.696 1.080 1.00 51.72 91 ASN A O 1
ATOM 716 N N . ASN A 1 92 ? -21.780 -8.144 0.587 1.00 41.47 92 ASN A N 1
ATOM 717 C CA . ASN A 1 92 ? -22.487 -8.159 1.879 1.00 41.47 92 ASN A CA 1
ATOM 718 C C . ASN A 1 92 ? -21.714 -8.856 3.028 1.00 41.47 92 ASN A C 1
ATOM 720 O O . ASN A 1 92 ? -22.323 -9.437 3.925 1.00 41.47 92 ASN A O 1
ATOM 724 N N . GLY A 1 93 ? -20.380 -8.890 2.983 1.00 47.00 93 GLY A N 1
ATOM 725 C CA . GLY A 1 93 ? -19.560 -9.581 3.980 1.00 47.00 93 GLY A CA 1
ATOM 726 C C . GLY A 1 93 ? -19.083 -8.634 5.075 1.00 47.00 93 GLY A C 1
ATOM 727 O O . GLY A 1 93 ? -18.326 -7.710 4.770 1.00 47.00 93 GLY A O 1
ATOM 728 N N . SER A 1 94 ? -19.459 -8.887 6.335 1.00 48.38 94 SER A N 1
ATOM 729 C CA . SER A 1 94 ? -18.892 -8.149 7.470 1.00 48.38 94 SER A CA 1
ATOM 730 C C . SER A 1 94 ? -17.385 -8.417 7.594 1.00 48.38 94 SER A C 1
ATOM 732 O O . SER A 1 94 ? -16.875 -9.478 7.209 1.00 48.38 94 SER A O 1
ATOM 734 N N . LEU A 1 95 ? -16.645 -7.428 8.098 1.00 54.88 95 LEU A N 1
ATOM 735 C CA . LEU A 1 95 ? -15.203 -7.514 8.309 1.00 54.88 95 LEU A CA 1
ATOM 736 C C . LEU A 1 95 ? -14.908 -8.358 9.566 1.00 54.88 95 LEU A C 1
ATOM 738 O O . LEU A 1 95 ? -14.573 -7.835 10.620 1.00 54.88 95 LEU A O 1
ATOM 742 N N . GLY A 1 96 ? -15.070 -9.678 9.479 1.00 49.59 96 GLY A N 1
ATOM 743 C CA . GLY A 1 96 ? -14.656 -10.591 10.546 1.00 49.59 96 GLY A CA 1
ATOM 744 C C . GLY A 1 96 ? -13.131 -10.657 10.639 1.00 49.59 96 GLY A C 1
ATOM 745 O O . GLY A 1 96 ? -12.513 -11.445 9.927 1.00 49.59 96 GLY A O 1
ATOM 746 N N . LEU A 1 97 ? -12.522 -9.822 11.481 1.00 54.12 97 LEU A N 1
ATOM 747 C CA . LEU A 1 97 ? -11.098 -9.893 11.817 1.00 54.12 97 LEU A CA 1
ATOM 748 C C . LEU A 1 97 ? -10.890 -10.873 12.980 1.00 54.12 97 LEU A C 1
ATOM 750 O O . LEU A 1 97 ? -11.625 -10.857 13.967 1.00 54.12 97 LEU A O 1
ATOM 754 N N . SER A 1 98 ? -9.885 -11.743 12.867 1.00 48.34 98 SER A N 1
ATOM 755 C CA . SER A 1 98 ? -9.441 -12.584 13.985 1.00 48.34 98 SER A CA 1
ATOM 756 C C . SER A 1 98 ? -8.929 -11.713 15.143 1.00 48.34 98 SER A C 1
ATOM 758 O O . SER A 1 98 ? -8.331 -10.663 14.916 1.00 48.34 98 SER A O 1
ATOM 760 N N . VAL A 1 99 ? -9.098 -12.189 16.383 1.00 46.28 99 VAL A N 1
ATOM 761 C CA . VAL A 1 99 ? -8.692 -11.538 17.652 1.00 46.28 99 VAL A CA 1
ATOM 762 C C . VAL A 1 99 ? -7.184 -11.211 17.714 1.00 46.28 99 VAL A C 1
ATOM 764 O O . VAL A 1 99 ? -6.741 -10.457 18.575 1.00 46.28 99 VAL A O 1
ATOM 767 N N . THR A 1 100 ? -6.385 -11.712 16.768 1.00 59.06 100 THR A N 1
ATOM 768 C CA . THR A 1 100 ? -4.963 -11.381 16.607 1.00 59.06 100 THR A CA 1
ATOM 769 C C . THR A 1 100 ? -4.659 -10.968 15.165 1.00 59.06 100 THR A C 1
ATOM 771 O O . THR A 1 100 ? -4.056 -11.731 14.406 1.00 59.06 100 THR A O 1
ATOM 774 N N . PHE A 1 101 ? -5.100 -9.778 14.753 1.00 75.69 101 PHE A N 1
ATOM 775 C CA . PHE A 1 101 ? -4.731 -9.231 13.448 1.00 75.69 101 PHE A CA 1
ATOM 776 C C . PHE A 1 101 ? -3.284 -8.717 13.469 1.00 75.69 101 PHE A C 1
ATOM 778 O O . PHE A 1 101 ? -2.989 -7.608 13.915 1.00 75.69 101 PHE A O 1
ATOM 785 N N . GLU A 1 102 ? -2.360 -9.555 13.007 1.00 84.06 102 GLU A N 1
ATOM 786 C CA . GLU A 1 102 ? -0.956 -9.190 12.836 1.00 84.06 102 GLU A CA 1
ATOM 787 C C . GLU A 1 102 ? -0.767 -8.433 11.514 1.00 84.06 102 GLU A C 1
ATOM 789 O O . GLU A 1 102 ? -1.199 -8.889 10.454 1.00 84.06 102 GLU A O 1
ATOM 794 N N . THR A 1 103 ? -0.087 -7.282 11.544 1.00 88.31 103 THR A N 1
ATOM 795 C CA . THR A 1 103 ? 0.155 -6.471 10.337 1.00 88.31 103 THR A CA 1
ATOM 796 C C . THR A 1 103 ? 0.910 -7.252 9.266 1.00 88.31 103 THR A C 1
ATOM 798 O O . THR A 1 103 ? 0.568 -7.164 8.088 1.00 88.31 103 THR A O 1
ATOM 801 N N . TRP A 1 104 ? 1.911 -8.041 9.666 1.00 93.19 104 TRP A N 1
ATOM 802 C CA . TRP A 1 104 ? 2.766 -8.787 8.746 1.00 93.19 104 TRP A CA 1
ATOM 803 C C . TRP A 1 104 ? 2.991 -10.236 9.199 1.00 93.19 104 TRP A C 1
ATOM 805 O O . TRP A 1 104 ? 4.052 -10.557 9.736 1.00 93.19 104 TRP A O 1
ATOM 815 N N . PRO A 1 105 ? 2.003 -11.126 8.988 1.00 90.75 105 PRO A N 1
ATOM 816 C CA . PRO A 1 105 ? 2.116 -12.523 9.384 1.00 90.75 105 PRO A CA 1
ATOM 817 C C . PRO A 1 105 ? 3.280 -13.223 8.678 1.00 90.75 105 PRO A C 1
ATOM 819 O O . PRO A 1 105 ? 3.535 -12.985 7.494 1.00 90.75 105 PRO A O 1
ATOM 822 N N . LYS A 1 106 ? 3.934 -14.176 9.354 1.00 90.81 106 LYS A N 1
ATOM 823 C CA . LYS A 1 106 ? 5.070 -14.937 8.790 1.00 90.81 106 LYS A CA 1
ATOM 824 C C . LYS A 1 106 ? 4.766 -15.556 7.417 1.00 90.81 106 LYS A C 1
ATOM 826 O O . LYS A 1 106 ? 5.612 -15.521 6.528 1.00 90.81 106 LYS A O 1
ATOM 831 N N . ALA A 1 107 ? 3.561 -16.099 7.231 1.00 90.62 107 ALA A N 1
ATOM 832 C CA . ALA A 1 107 ? 3.136 -16.686 5.959 1.00 90.62 107 ALA A CA 1
ATOM 833 C C . ALA A 1 107 ? 3.097 -15.658 4.814 1.00 90.62 107 ALA A C 1
ATOM 835 O O . ALA A 1 107 ? 3.454 -15.985 3.684 1.00 90.62 107 ALA A O 1
ATOM 836 N N . LEU A 1 108 ? 2.713 -14.411 5.109 1.00 93.38 108 LEU A N 1
ATOM 837 C CA . LEU A 1 108 ? 2.720 -13.317 4.141 1.00 93.38 108 LEU A CA 1
ATOM 838 C C . LEU A 1 108 ? 4.153 -12.920 3.775 1.00 93.38 108 LEU A C 1
ATOM 840 O O . LEU A 1 108 ? 4.461 -12.823 2.589 1.00 93.38 108 LEU A O 1
ATOM 844 N N . GLY A 1 109 ? 5.033 -12.779 4.772 1.00 93.88 109 GLY A N 1
ATOM 845 C CA . GLY A 1 109 ? 6.456 -12.502 4.553 1.00 93.88 109 GLY A CA 1
ATOM 846 C C . GLY A 1 109 ? 7.128 -13.546 3.658 1.00 93.88 109 GLY A C 1
ATOM 847 O O . GLY A 1 109 ? 7.735 -13.176 2.658 1.00 93.88 109 GLY A O 1
ATOM 848 N N . LEU A 1 110 ? 6.928 -14.837 3.952 1.00 93.19 110 LEU A N 1
ATOM 849 C CA . LEU A 1 110 ? 7.453 -15.952 3.148 1.00 93.19 110 LEU A CA 1
ATOM 850 C C . LEU A 1 110 ? 6.884 -15.963 1.724 1.00 93.19 110 LEU A C 1
ATOM 852 O O . LEU A 1 110 ? 7.617 -16.129 0.755 1.00 93.19 110 LEU A O 1
ATOM 856 N N . SER A 1 111 ? 5.569 -15.769 1.581 1.00 93.62 111 SER A N 1
ATOM 857 C CA . SER A 1 111 ? 4.917 -15.750 0.267 1.00 93.62 111 SER A CA 1
ATOM 858 C C . SER A 1 111 ? 5.452 -14.608 -0.601 1.00 93.62 111 SER A C 1
ATOM 860 O O . SER A 1 111 ? 5.723 -14.778 -1.789 1.00 93.62 111 SER A O 1
ATOM 862 N N . MET A 1 112 ? 5.658 -13.432 -0.010 1.00 94.06 112 MET A N 1
ATOM 863 C CA . MET A 1 112 ? 6.147 -12.262 -0.733 1.00 94.06 112 MET A CA 1
ATOM 864 C C . MET A 1 112 ? 7.675 -12.208 -0.881 1.00 94.06 112 MET A C 1
ATOM 866 O O . MET A 1 112 ? 8.152 -11.373 -1.645 1.00 94.06 112 MET A O 1
ATOM 870 N N . GLY A 1 113 ? 8.430 -13.082 -0.204 1.00 93.38 113 GLY A N 1
ATOM 871 C CA . GLY A 1 113 ? 9.899 -13.043 -0.166 1.00 93.38 113 GLY A CA 1
ATOM 872 C C . GLY A 1 113 ? 10.450 -11.829 0.592 1.00 93.38 113 GLY A C 1
ATOM 873 O O . GLY A 1 113 ? 11.488 -11.279 0.231 1.00 93.38 113 GLY A O 1
ATOM 874 N N . HIS A 1 114 ? 9.696 -11.358 1.586 1.00 93.56 114 HIS A N 1
ATOM 875 C CA . HIS A 1 114 ? 9.993 -10.182 2.399 1.00 93.56 114 HIS A CA 1
ATOM 876 C C . HIS A 1 114 ? 9.729 -10.503 3.879 1.00 93.56 114 HIS A C 1
ATOM 878 O O . HIS A 1 114 ? 8.849 -9.918 4.518 1.00 93.56 114 HIS A O 1
ATOM 884 N N . GLU A 1 115 ? 10.458 -11.482 4.421 1.00 91.94 115 GLU A N 1
ATOM 885 C CA . GLU A 1 115 ? 10.380 -11.864 5.836 1.00 91.94 115 GLU A CA 1
ATOM 886 C C . GLU A 1 115 ? 10.919 -10.749 6.738 1.00 91.94 115 GLU A C 1
ATOM 888 O O . GLU A 1 115 ? 10.324 -10.436 7.771 1.00 91.94 115 GLU A O 1
ATOM 893 N N . ASP A 1 116 ? 12.015 -10.112 6.320 1.00 88.75 116 ASP A N 1
ATOM 894 C CA . ASP A 1 116 ? 12.546 -8.926 6.981 1.00 88.75 116 ASP A CA 1
ATOM 895 C C . ASP A 1 116 ? 11.833 -7.659 6.492 1.00 88.75 116 ASP A C 1
ATOM 897 O O . ASP A 1 116 ? 12.157 -7.062 5.460 1.00 88.75 116 ASP A O 1
ATOM 901 N N . VAL A 1 117 ? 10.857 -7.234 7.292 1.00 89.88 117 VAL A N 1
ATOM 902 C CA . VAL A 1 117 ? 10.051 -6.034 7.054 1.00 89.88 117 VAL A CA 1
ATOM 903 C C . VAL A 1 117 ? 10.847 -4.732 7.098 1.00 89.88 117 VAL A C 1
ATOM 905 O O . VAL A 1 117 ? 10.361 -3.722 6.594 1.00 89.88 117 VAL A O 1
ATOM 908 N N . THR A 1 118 ? 12.055 -4.713 7.673 1.00 91.50 118 THR A N 1
ATOM 909 C CA . THR A 1 118 ? 12.844 -3.475 7.791 1.00 91.50 118 THR A CA 1
ATOM 910 C C . THR A 1 118 ? 13.226 -2.909 6.426 1.00 91.50 118 THR A C 1
ATOM 912 O O . THR A 1 118 ? 13.215 -1.692 6.239 1.00 91.50 118 THR A O 1
ATOM 915 N N . ASN A 1 119 ? 13.435 -3.784 5.439 1.00 91.31 119 ASN A N 1
ATOM 916 C CA . ASN A 1 119 ? 13.728 -3.409 4.056 1.00 91.31 119 ASN A CA 1
ATOM 917 C C . ASN A 1 119 ? 12.547 -2.711 3.361 1.00 91.31 119 ASN A C 1
ATOM 919 O O . ASN A 1 119 ? 12.737 -2.016 2.364 1.00 91.31 119 ASN A O 1
ATOM 923 N N . LEU A 1 120 ? 11.328 -2.864 3.889 1.00 95.75 120 LEU A N 1
ATOM 924 C CA . LEU A 1 120 ? 10.131 -2.203 3.368 1.00 95.75 120 LEU A CA 1
ATOM 925 C C . LEU A 1 120 ? 9.974 -0.778 3.912 1.00 95.75 120 LEU A C 1
ATOM 927 O O . LEU A 1 120 ? 9.275 0.026 3.293 1.00 95.75 120 LEU A O 1
ATOM 931 N N . LEU A 1 121 ? 10.626 -0.445 5.037 1.00 96.00 121 LEU A N 1
ATOM 932 C CA . LEU A 1 121 ? 10.433 0.819 5.755 1.00 96.00 121 LEU A CA 1
ATOM 933 C C . LEU A 1 121 ? 10.545 2.057 4.852 1.00 96.00 121 LEU A C 1
ATOM 935 O O . LEU A 1 121 ? 9.634 2.884 4.910 1.00 96.00 121 LEU A O 1
ATOM 939 N N . PRO A 1 122 ? 11.583 2.219 4.003 1.00 96.12 122 PRO A N 1
ATOM 940 C CA . PRO A 1 122 ? 11.703 3.418 3.175 1.00 96.12 122 PRO A CA 1
ATOM 941 C C . PRO A 1 122 ? 10.494 3.601 2.254 1.00 96.12 122 PRO A C 1
ATOM 943 O O . PRO A 1 122 ? 9.927 4.687 2.183 1.00 96.12 122 PRO A O 1
ATOM 946 N N . MET A 1 123 ? 10.050 2.514 1.619 1.00 97.81 123 MET A N 1
ATOM 947 C CA . MET A 1 123 ? 8.931 2.539 0.680 1.00 97.81 123 MET A CA 1
ATOM 948 C C . MET A 1 123 ? 7.592 2.780 1.389 1.00 97.81 123 MET A C 1
ATOM 950 O O . MET A 1 123 ? 6.763 3.546 0.900 1.00 97.81 123 MET A O 1
ATOM 954 N N . VAL A 1 124 ? 7.393 2.183 2.569 1.00 97.81 124 VAL A N 1
ATOM 955 C CA . VAL A 1 124 ? 6.208 2.427 3.408 1.00 97.81 124 VAL A CA 1
ATOM 956 C C . VAL A 1 124 ? 6.121 3.900 3.810 1.00 97.81 124 VAL A C 1
ATOM 958 O O . VAL A 1 124 ? 5.056 4.505 3.699 1.00 97.81 124 VAL A O 1
ATOM 961 N N . LEU A 1 125 ? 7.238 4.506 4.226 1.00 97.12 125 LEU A N 1
ATOM 962 C CA . LEU A 1 125 ? 7.274 5.926 4.586 1.00 97.12 125 LEU A CA 1
ATOM 963 C C . LEU A 1 125 ? 6.997 6.832 3.381 1.00 97.12 125 LEU A C 1
ATOM 965 O O . LEU A 1 125 ? 6.292 7.828 3.534 1.00 97.12 125 LEU A O 1
ATOM 969 N N . THR A 1 126 ? 7.488 6.483 2.188 1.00 96.81 126 THR A N 1
ATOM 970 C CA . THR A 1 126 ? 7.133 7.205 0.958 1.00 96.81 126 THR A CA 1
ATOM 971 C C . THR A 1 126 ? 5.636 7.122 0.670 1.00 96.81 126 THR A C 1
ATOM 973 O O . THR A 1 126 ? 5.022 8.143 0.372 1.00 96.81 126 THR A O 1
ATOM 976 N N . TYR A 1 127 ? 5.010 5.951 0.819 1.00 97.56 127 TYR A N 1
ATOM 977 C CA . TYR A 1 127 ? 3.561 5.830 0.643 1.00 97.56 127 TYR A CA 1
ATOM 978 C C . TYR A 1 127 ? 2.767 6.675 1.636 1.00 97.56 127 TYR A C 1
ATOM 980 O O . TYR A 1 127 ? 1.834 7.363 1.224 1.00 97.56 127 TYR A O 1
ATOM 988 N N . VAL A 1 128 ? 3.160 6.688 2.913 1.00 96.75 128 VAL A N 1
ATOM 989 C CA . VAL A 1 128 ? 2.538 7.568 3.912 1.00 96.75 128 VAL A CA 1
ATOM 990 C C . VAL A 1 128 ? 2.662 9.034 3.496 1.00 96.75 128 VAL A C 1
ATOM 992 O O . VAL A 1 128 ? 1.665 9.752 3.474 1.00 96.75 128 VAL A O 1
ATOM 995 N N . GLN A 1 129 ? 3.859 9.479 3.103 1.00 93.94 129 GLN A N 1
ATOM 996 C CA . GLN A 1 129 ? 4.074 10.855 2.644 1.00 93.94 129 GLN A CA 1
ATOM 997 C C . GLN A 1 129 ? 3.204 11.208 1.435 1.00 93.94 129 GLN A C 1
ATOM 999 O O . GLN A 1 129 ? 2.635 12.299 1.394 1.00 93.94 129 GLN A O 1
ATOM 1004 N N . ASN A 1 130 ? 3.071 10.293 0.474 1.00 93.12 130 ASN A N 1
ATOM 1005 C CA . ASN A 1 130 ? 2.221 10.495 -0.694 1.00 93.12 130 ASN A CA 1
ATOM 1006 C C . ASN A 1 130 ? 0.754 10.671 -0.294 1.00 93.12 130 ASN A C 1
ATOM 1008 O O . ASN A 1 130 ? 0.109 11.588 -0.796 1.00 93.12 130 ASN A O 1
ATOM 1012 N N . ILE A 1 131 ? 0.239 9.868 0.646 1.00 93.69 131 ILE A N 1
ATOM 1013 C CA . ILE A 1 131 ? -1.131 10.051 1.142 1.00 93.69 131 ILE A CA 1
ATOM 1014 C C . ILE A 1 131 ? -1.275 11.411 1.831 1.00 93.69 131 ILE A C 1
ATOM 1016 O O . ILE A 1 131 ? -2.179 12.166 1.478 1.00 93.69 131 ILE A O 1
ATOM 1020 N N . VAL A 1 132 ? -0.364 11.772 2.744 1.00 92.25 132 VAL A N 1
ATOM 1021 C CA . VAL A 1 132 ? -0.416 13.054 3.474 1.00 92.25 132 VAL A CA 1
ATOM 1022 C C . VAL A 1 132 ? -0.421 14.254 2.521 1.00 92.25 132 VAL A C 1
ATOM 1024 O O . VAL A 1 132 ? -1.140 15.223 2.752 1.00 92.25 132 VAL A O 1
ATOM 1027 N N . ARG A 1 133 ? 0.316 14.191 1.404 1.00 89.69 133 ARG A N 1
ATOM 1028 C CA . ARG A 1 133 ? 0.297 15.228 0.353 1.00 89.69 133 ARG A CA 1
ATOM 1029 C C . ARG A 1 133 ? -1.061 15.371 -0.341 1.00 89.69 133 ARG A C 1
ATOM 1031 O O . ARG A 1 133 ? -1.342 16.439 -0.875 1.00 89.69 133 ARG A O 1
ATOM 1038 N N . THR A 1 134 ? -1.891 14.330 -0.336 1.00 88.31 134 THR A N 1
ATOM 1039 C CA . THR A 1 134 ? -3.247 14.365 -0.911 1.00 88.31 134 THR A CA 1
ATOM 1040 C C . THR A 1 134 ? -4.332 14.792 0.072 1.00 88.31 134 THR A C 1
ATOM 1042 O O . THR A 1 134 ? -5.444 15.089 -0.360 1.00 88.31 134 THR A O 1
ATOM 1045 N N . LEU A 1 135 ? -4.036 14.847 1.375 1.00 86.69 135 LEU A N 1
ATOM 1046 C CA . LEU A 1 135 ? -5.037 15.200 2.378 1.00 86.69 135 LEU A CA 1
ATOM 1047 C C . LEU A 1 135 ? -5.483 16.666 2.235 1.00 86.69 135 LEU A C 1
ATOM 1049 O O . LEU A 1 135 ? -4.645 17.531 1.973 1.00 86.69 135 LEU A O 1
ATOM 1053 N N . PRO A 1 136 ? -6.766 16.986 2.501 1.00 76.69 136 PRO A N 1
ATOM 1054 C CA . PRO A 1 136 ? -7.297 18.351 2.391 1.00 76.69 136 PRO A CA 1
ATOM 1055 C C . PRO A 1 136 ? -6.571 19.395 3.252 1.00 76.69 136 PRO A C 1
ATOM 1057 O O . PRO A 1 136 ? -6.604 20.583 2.953 1.00 76.69 136 PRO A O 1
ATOM 1060 N N . ILE A 1 137 ? -5.933 18.948 4.335 1.00 74.56 137 ILE A N 1
ATOM 1061 C CA . ILE A 1 137 ? -5.240 19.783 5.327 1.00 74.56 137 ILE A CA 1
ATOM 1062 C C . ILE A 1 137 ? -3.802 20.111 4.868 1.00 74.56 137 ILE A C 1
ATOM 1064 O O . ILE A 1 137 ? -3.098 20.910 5.484 1.00 74.56 137 ILE A O 1
ATOM 1068 N N . SER A 1 138 ? -3.334 19.490 3.783 1.00 72.19 138 SER A N 1
ATOM 1069 C CA . SER A 1 138 ? -1.983 19.681 3.273 1.00 72.19 138 SER A CA 1
ATOM 1070 C C . SER A 1 138 ? -1.836 21.033 2.575 1.00 72.19 138 SER A C 1
ATOM 1072 O O . SER A 1 138 ? -2.503 21.311 1.584 1.00 72.19 138 SER A O 1
ATOM 1074 N N . ASN A 1 139 ? -0.894 21.859 3.038 1.00 63.16 139 ASN A N 1
ATOM 1075 C CA . ASN A 1 139 ? -0.517 23.122 2.382 1.00 63.16 139 ASN A CA 1
ATOM 1076 C C . ASN A 1 139 ? 0.377 22.921 1.136 1.00 63.16 139 ASN A C 1
ATOM 1078 O O . ASN A 1 139 ? 0.956 23.878 0.620 1.00 63.16 139 ASN A O 1
ATOM 1082 N N . ILE A 1 140 ? 0.553 21.681 0.671 1.00 68.06 140 ILE A N 1
ATOM 1083 C CA . ILE A 1 140 ? 1.454 21.334 -0.431 1.00 68.06 140 ILE A CA 1
ATOM 1084 C C . ILE A 1 140 ? 0.683 21.380 -1.752 1.00 68.06 140 ILE A C 1
ATOM 1086 O O . ILE A 1 140 ? -0.428 20.870 -1.857 1.00 68.06 140 ILE A O 1
ATOM 1090 N N . ASN A 1 141 ? 1.296 21.958 -2.788 1.00 65.62 141 ASN A N 1
ATOM 1091 C CA . ASN A 1 141 ? 0.748 21.933 -4.142 1.00 65.62 141 ASN A CA 1
ATOM 1092 C C . ASN A 1 141 ? 0.620 20.475 -4.629 1.00 65.62 141 ASN A C 1
ATOM 1094 O O . ASN A 1 141 ? 1.615 19.832 -4.962 1.00 65.62 141 ASN A O 1
ATOM 1098 N N . ASN A 1 142 ? -0.605 19.954 -4.648 1.00 69.12 142 ASN A N 1
ATOM 1099 C CA . ASN A 1 142 ? -0.914 18.538 -4.852 1.00 69.12 142 ASN A CA 1
ATOM 1100 C C . ASN A 1 142 ? -1.249 18.178 -6.311 1.00 69.12 142 ASN A C 1
ATOM 1102 O O . ASN A 1 142 ? -1.672 17.053 -6.572 1.00 69.12 142 ASN A O 1
ATOM 1106 N N . ARG A 1 143 ? -1.025 19.094 -7.267 1.00 71.69 143 ARG A N 1
ATOM 1107 C CA . ARG A 1 143 ? -1.365 18.915 -8.695 1.00 71.69 143 ARG A CA 1
ATOM 1108 C C . ARG A 1 143 ? -0.866 17.599 -9.295 1.00 71.69 143 ARG A C 1
ATOM 1110 O O . ARG A 1 143 ? -1.547 17.009 -10.123 1.00 71.69 143 ARG A O 1
ATOM 1117 N N . ASN A 1 144 ? 0.298 17.116 -8.859 1.00 75.19 144 ASN A N 1
ATOM 1118 C CA . ASN A 1 144 ? 0.871 15.863 -9.360 1.00 75.19 144 ASN A CA 1
ATOM 1119 C C . ASN A 1 144 ? 0.059 14.626 -8.934 1.00 75.19 144 ASN A C 1
ATOM 1121 O O . ASN A 1 144 ? 0.028 13.637 -9.654 1.00 75.19 144 ASN A O 1
ATOM 1125 N N . TYR A 1 145 ? -0.639 14.689 -7.802 1.00 79.81 145 TYR A N 1
ATOM 1126 C CA . TYR A 1 145 ? -1.410 13.571 -7.251 1.00 79.81 145 TYR A CA 1
ATOM 1127 C C . TYR A 1 145 ? -2.905 13.660 -7.580 1.00 79.81 145 TYR A C 1
ATOM 1129 O O . TYR A 1 145 ? -3.655 12.716 -7.329 1.00 79.81 145 TYR A O 1
ATOM 1137 N N . GLU A 1 146 ? -3.341 14.785 -8.152 1.00 83.62 146 GLU A N 1
ATOM 1138 C CA . GLU A 1 146 ? -4.750 15.122 -8.346 1.00 83.62 146 GLU A CA 1
ATOM 1139 C C . GLU A 1 146 ? -5.478 14.092 -9.222 1.00 83.62 146 GLU A C 1
ATOM 1141 O O . GLU A 1 146 ? -6.587 13.671 -8.903 1.00 83.62 146 GLU A O 1
ATOM 1146 N N . ALA A 1 147 ? -4.832 13.614 -10.291 1.00 90.06 147 ALA A N 1
ATOM 1147 C CA . ALA A 1 147 ? -5.424 12.631 -11.197 1.00 90.06 147 ALA A CA 1
ATOM 1148 C C . ALA A 1 147 ? -5.718 11.291 -10.500 1.00 90.06 147 ALA A C 1
ATOM 1150 O O . ALA A 1 147 ? -6.810 10.737 -10.653 1.00 90.06 147 ALA A O 1
ATOM 1151 N N . ALA A 1 148 ? -4.767 10.789 -9.704 1.00 93.12 148 ALA A N 1
ATOM 1152 C CA . ALA A 1 148 ? -4.958 9.569 -8.926 1.00 93.12 148 ALA A CA 1
ATOM 1153 C C . ALA A 1 148 ? -6.033 9.786 -7.851 1.00 93.12 148 ALA A C 1
ATOM 1155 O O . ALA A 1 148 ? -6.953 8.979 -7.728 1.00 93.12 148 ALA A O 1
ATOM 1156 N N . PHE A 1 149 ? -5.985 10.909 -7.129 1.00 92.44 149 PHE A N 1
ATOM 1157 C CA . PHE A 1 149 ? -6.994 11.244 -6.126 1.00 92.44 149 PHE A CA 1
ATOM 1158 C C . PHE A 1 149 ? -8.413 11.266 -6.718 1.00 92.44 149 PHE A C 1
ATOM 1160 O O . PHE A 1 149 ? -9.304 10.592 -6.198 1.00 92.44 149 PHE A O 1
ATOM 1167 N N . HIS A 1 150 ? -8.634 11.961 -7.840 1.00 91.62 150 HIS A N 1
ATOM 1168 C CA . HIS A 1 150 ? -9.942 12.016 -8.510 1.00 91.62 150 HIS A CA 1
ATOM 1169 C C . HIS A 1 150 ? -10.412 10.640 -8.982 1.00 91.62 150 HIS A C 1
ATOM 1171 O O . HIS A 1 150 ? -11.571 10.276 -8.774 1.00 91.62 150 HIS A O 1
ATOM 1177 N N . LYS A 1 151 ? -9.516 9.843 -9.576 1.00 94.44 151 LYS A N 1
ATOM 1178 C CA . LYS A 1 151 ? -9.832 8.484 -10.032 1.00 94.44 151 LYS A CA 1
ATOM 1179 C C . LYS A 1 151 ? -10.301 7.601 -8.877 1.00 94.44 151 LYS A C 1
ATOM 1181 O O . LYS A 1 151 ? -11.374 7.008 -8.961 1.00 94.44 151 LYS A O 1
ATOM 1186 N N . PHE A 1 152 ? -9.541 7.550 -7.786 1.00 94.81 152 PHE A N 1
ATOM 1187 C CA . PHE A 1 152 ? -9.842 6.697 -6.631 1.00 94.81 152 PHE A CA 1
ATOM 1188 C C . PHE A 1 152 ? -10.893 7.286 -5.677 1.00 94.81 152 PHE A C 1
ATOM 1190 O O . PHE A 1 152 ? -11.364 6.595 -4.776 1.00 94.81 152 PHE A O 1
ATOM 1197 N N . SER A 1 153 ? -11.327 8.526 -5.910 1.00 92.44 153 SER A N 1
ATOM 1198 C CA . SER A 1 153 ? -12.526 9.118 -5.301 1.00 92.44 153 SER A CA 1
ATOM 1199 C C . SER A 1 153 ? -13.826 8.653 -5.973 1.00 92.44 153 SER A C 1
ATOM 1201 O O . SER A 1 153 ? -14.918 8.879 -5.451 1.00 92.44 153 SER A O 1
ATOM 1203 N N . ASN A 1 154 ? -13.747 7.995 -7.134 1.00 91.75 154 ASN A N 1
ATOM 1204 C CA . ASN A 1 154 ? -14.920 7.494 -7.844 1.00 91.75 154 ASN A CA 1
ATOM 1205 C C . ASN A 1 154 ? -15.550 6.285 -7.123 1.00 91.75 154 ASN A C 1
ATOM 1207 O O . ASN A 1 154 ? -14.870 5.468 -6.499 1.00 91.75 154 ASN A O 1
ATOM 1211 N N . ARG A 1 155 ? -16.873 6.126 -7.264 1.00 87.00 155 ARG A N 1
ATOM 1212 C CA . ARG A 1 155 ? -17.632 4.971 -6.765 1.00 87.00 155 ARG A CA 1
ATOM 1213 C C . ARG A 1 155 ? -17.115 3.641 -7.324 1.00 87.00 155 ARG A C 1
ATOM 1215 O O . ARG A 1 155 ? -17.143 2.659 -6.594 1.00 87.00 155 ARG A O 1
ATOM 1222 N N . SER A 1 156 ? -16.613 3.608 -8.561 1.00 88.44 156 SER A N 1
ATOM 1223 C CA . SER A 1 156 ? -16.029 2.394 -9.159 1.00 88.44 156 SER A CA 1
ATOM 1224 C C . SER A 1 156 ? -14.800 1.867 -8.407 1.00 88.44 156 SER A C 1
ATOM 1226 O O . SER A 1 156 ? -14.469 0.694 -8.532 1.00 88.44 156 SER A O 1
ATOM 1228 N N . TYR A 1 157 ? -14.144 2.716 -7.612 1.00 90.62 157 TYR A N 1
ATOM 1229 C CA . TYR A 1 157 ? -13.008 2.365 -6.756 1.00 90.62 157 TYR A CA 1
ATOM 1230 C C . TYR A 1 157 ? -13.377 2.396 -5.266 1.00 90.62 157 TYR A C 1
ATOM 1232 O O . TYR A 1 157 ? -12.525 2.637 -4.413 1.00 90.62 157 TYR A O 1
ATOM 1240 N N . GLY A 1 158 ? -14.665 2.234 -4.941 1.00 86.88 158 GLY A N 1
ATOM 1241 C CA . GLY A 1 158 ? -15.158 2.266 -3.562 1.00 86.88 158 GLY A CA 1
ATOM 1242 C C . GLY A 1 158 ? -14.942 3.607 -2.856 1.00 86.88 158 GLY A C 1
ATOM 1243 O O . GLY A 1 158 ? -15.056 3.660 -1.638 1.00 86.88 158 GLY A O 1
ATOM 1244 N N . ARG A 1 159 ? -14.621 4.679 -3.601 1.00 91.50 159 ARG A N 1
ATOM 1245 C CA . ARG A 1 159 ? -14.219 5.993 -3.072 1.00 91.50 159 ARG A CA 1
ATOM 1246 C C . ARG A 1 159 ? -13.044 5.921 -2.091 1.00 91.50 159 ARG A C 1
ATOM 1248 O O . ARG A 1 159 ? -12.979 6.713 -1.156 1.00 91.50 159 ARG A O 1
ATOM 1255 N N . ILE A 1 160 ? -12.114 4.985 -2.294 1.00 93.38 160 ILE A N 1
ATOM 1256 C CA . ILE A 1 160 ? -11.040 4.701 -1.333 1.00 93.38 160 ILE A CA 1
ATOM 1257 C C . ILE A 1 160 ? -10.219 5.942 -0.953 1.00 93.38 160 ILE A C 1
ATOM 1259 O O . ILE A 1 160 ? -9.902 6.112 0.221 1.00 93.38 160 ILE A O 1
ATOM 1263 N N . ALA A 1 161 ? -9.957 6.856 -1.895 1.00 92.75 161 ALA A N 1
ATOM 1264 C CA . ALA A 1 161 ? -9.206 8.089 -1.631 1.00 92.75 161 ALA A CA 1
ATOM 1265 C C . ALA A 1 161 ? -9.926 9.064 -0.676 1.00 92.75 161 ALA A C 1
ATOM 1267 O O . ALA A 1 161 ? -9.282 9.917 -0.073 1.00 92.75 161 ALA A O 1
ATOM 1268 N N . GLN A 1 162 ? -11.248 8.930 -0.531 1.00 90.62 162 GLN A N 1
ATOM 1269 C CA . GLN A 1 162 ? -12.096 9.731 0.361 1.00 90.62 162 GLN A CA 1
ATOM 1270 C C . GLN A 1 162 ? -12.616 8.927 1.561 1.00 90.62 162 GLN A C 1
ATOM 1272 O O . GLN A 1 162 ? -13.492 9.397 2.282 1.00 90.62 162 GLN A O 1
ATOM 1277 N N . SER A 1 163 ? -12.135 7.699 1.752 1.00 89.88 163 SER A N 1
ATOM 1278 C CA . SER A 1 163 ? -12.609 6.836 2.832 1.00 89.88 163 SER A CA 1
ATOM 1279 C C . SER A 1 163 ? -12.088 7.289 4.196 1.00 89.88 163 SER A C 1
ATOM 1281 O O . SER A 1 163 ? -10.971 7.807 4.299 1.00 89.88 163 SER A O 1
ATOM 1283 N N . SER A 1 164 ? -12.861 7.019 5.252 1.00 88.56 164 SER A N 1
ATOM 1284 C CA . SER A 1 164 ? -12.442 7.221 6.646 1.00 88.56 164 SER A CA 1
ATOM 1285 C C . SER A 1 164 ? -11.111 6.532 6.954 1.00 88.56 164 SER A C 1
ATOM 1287 O O . SER A 1 164 ? -10.288 7.087 7.675 1.00 88.56 164 SER A O 1
ATOM 1289 N N . LEU A 1 165 ? -10.863 5.364 6.345 1.00 89.75 165 LEU A N 1
ATOM 1290 C CA . LEU A 1 165 ? -9.622 4.597 6.473 1.00 89.75 165 LEU A CA 1
ATOM 1291 C C . LEU A 1 165 ? -8.375 5.439 6.168 1.00 89.75 165 LEU A C 1
ATOM 1293 O O . LEU A 1 165 ? -7.347 5.257 6.815 1.00 89.75 165 LEU A O 1
ATOM 1297 N N . LEU A 1 166 ? -8.452 6.333 5.174 1.00 92.38 166 LEU A N 1
ATOM 1298 C CA . LEU A 1 166 ? -7.335 7.194 4.781 1.00 92.38 166 LEU A CA 1
ATOM 1299 C C . LEU A 1 166 ? -7.444 8.609 5.354 1.00 92.38 166 LEU A C 1
ATOM 1301 O O . LEU A 1 166 ? -6.416 9.195 5.683 1.00 92.38 166 LEU A O 1
ATOM 1305 N N . LEU A 1 167 ? -8.645 9.179 5.452 1.00 90.12 167 LEU A N 1
ATOM 1306 C CA . LEU A 1 167 ? -8.817 10.573 5.873 1.00 90.12 167 LEU A CA 1
ATOM 1307 C C . LEU A 1 167 ? -8.726 10.767 7.390 1.00 90.12 167 LEU A C 1
ATOM 1309 O O . LEU A 1 167 ? -8.195 11.784 7.829 1.00 90.12 167 LEU A O 1
ATOM 1313 N N . ASP A 1 168 ? -9.194 9.798 8.178 1.00 88.69 168 ASP A N 1
ATOM 1314 C CA . ASP A 1 168 ? -9.225 9.902 9.643 1.00 88.69 168 ASP A CA 1
ATOM 1315 C C . ASP A 1 168 ? -7.979 9.301 10.312 1.00 88.69 168 ASP A C 1
ATOM 1317 O O . ASP A 1 168 ? -7.893 9.252 11.542 1.00 88.69 168 ASP A O 1
ATOM 1321 N N . ALA A 1 169 ? -7.043 8.772 9.525 1.00 90.56 169 ALA A N 1
ATOM 1322 C CA . ALA A 1 169 ? -5.858 8.106 10.038 1.00 90.56 169 ALA A CA 1
ATOM 1323 C C . ALA A 1 169 ? -4.868 9.107 10.660 1.00 90.56 169 ALA A C 1
ATOM 1325 O O . ALA A 1 169 ? -4.499 10.110 10.047 1.00 90.56 169 ALA A O 1
ATOM 1326 N N . ASP A 1 170 ? -4.376 8.794 11.861 1.00 92.44 170 ASP A N 1
ATOM 1327 C CA . ASP A 1 170 ? -3.273 9.524 12.489 1.00 92.44 170 ASP A CA 1
ATOM 1328 C C . ASP A 1 170 ? -1.938 9.062 11.883 1.00 92.44 170 ASP A C 1
ATOM 1330 O O . ASP A 1 170 ? -1.326 8.078 12.311 1.00 92.44 170 ASP A O 1
ATOM 1334 N N . TYR A 1 171 ? -1.498 9.761 10.835 1.00 93.88 171 TYR A N 1
ATOM 1335 C CA . TYR A 1 171 ? -0.271 9.419 10.116 1.00 93.88 171 TYR A CA 1
ATOM 1336 C C . TYR A 1 171 ? 1.003 9.626 10.940 1.00 93.88 171 TYR A C 1
ATOM 1338 O O . TYR A 1 171 ? 1.983 8.912 10.711 1.00 93.88 171 TYR A O 1
ATOM 1346 N N . ASP A 1 172 ? 0.999 10.535 11.917 1.00 93.88 172 ASP A N 1
ATOM 1347 C CA . ASP A 1 172 ? 2.143 10.726 12.809 1.00 93.88 172 ASP A CA 1
ATOM 1348 C C . ASP A 1 172 ? 2.290 9.521 13.741 1.00 93.88 172 ASP A C 1
ATOM 1350 O O . ASP A 1 172 ? 3.387 8.961 13.872 1.00 93.88 172 ASP A O 1
ATOM 1354 N N . PHE A 1 173 ? 1.177 9.058 14.318 1.00 94.38 173 PHE A N 1
ATOM 1355 C CA . PHE A 1 173 ? 1.141 7.822 15.092 1.00 94.38 173 PHE A CA 1
ATOM 1356 C C . PHE A 1 173 ? 1.553 6.612 14.245 1.00 94.38 173 PHE A C 1
ATOM 1358 O O . PHE A 1 173 ? 2.424 5.846 14.664 1.00 94.38 173 PHE A O 1
ATOM 1365 N N . ILE A 1 174 ? 1.000 6.463 13.033 1.00 95.00 174 ILE A N 1
ATOM 1366 C CA . ILE A 1 174 ? 1.331 5.362 12.111 1.00 95.00 174 ILE A CA 1
ATOM 1367 C C . ILE A 1 174 ? 2.835 5.310 11.842 1.00 95.00 174 ILE A C 1
ATOM 1369 O O . ILE A 1 174 ? 3.455 4.254 11.966 1.00 95.00 174 ILE A O 1
ATOM 1373 N N . VAL A 1 175 ? 3.459 6.442 11.510 1.00 96.12 175 VAL A N 1
ATOM 1374 C CA . VAL A 1 175 ? 4.903 6.490 11.235 1.00 96.12 175 VAL A CA 1
ATOM 1375 C C . VAL A 1 175 ? 5.715 6.067 12.457 1.00 96.12 175 VAL A C 1
ATOM 1377 O O . VAL A 1 175 ? 6.680 5.306 12.321 1.00 96.12 175 VAL A O 1
ATOM 1380 N N . GLN A 1 176 ? 5.349 6.543 13.649 1.00 95.62 176 GLN A N 1
ATOM 1381 C CA . GLN A 1 176 ? 6.041 6.180 14.886 1.00 95.62 176 GLN A CA 1
ATOM 1382 C C . GLN A 1 176 ? 5.891 4.691 15.211 1.00 95.62 176 GLN A C 1
ATOM 1384 O O . GLN A 1 176 ? 6.878 4.038 15.565 1.00 95.62 176 GLN A O 1
ATOM 1389 N N . ASP A 1 177 ? 4.686 4.146 15.062 1.00 93.56 177 ASP A N 1
ATOM 1390 C CA . ASP A 1 177 ? 4.395 2.749 15.365 1.00 93.56 177 ASP A CA 1
ATOM 1391 C C . ASP A 1 177 ? 5.086 1.794 14.381 1.00 93.56 177 ASP A C 1
ATOM 1393 O O . ASP A 1 177 ? 5.766 0.853 14.800 1.00 93.56 177 ASP A O 1
ATOM 1397 N N . ILE A 1 178 ? 5.043 2.091 13.077 1.00 94.19 178 ILE A N 1
ATOM 1398 C CA . ILE A 1 178 ? 5.741 1.313 12.043 1.00 94.19 178 ILE A CA 1
ATOM 1399 C C . ILE A 1 178 ? 7.249 1.286 12.305 1.00 94.19 178 ILE A C 1
ATOM 1401 O O . ILE A 1 178 ? 7.862 0.214 12.297 1.00 94.19 178 ILE A O 1
ATOM 1405 N N . ARG A 1 179 ? 7.858 2.443 12.600 1.00 94.56 179 ARG A N 1
ATOM 1406 C CA . ARG A 1 179 ? 9.289 2.520 12.940 1.00 94.56 179 ARG A CA 1
ATOM 1407 C C . ARG A 1 179 ? 9.623 1.677 14.168 1.00 94.56 179 ARG A C 1
ATOM 1409 O O . ARG A 1 179 ? 10.623 0.962 14.159 1.00 94.56 179 ARG A O 1
ATOM 1416 N N . ARG A 1 180 ? 8.785 1.720 15.209 1.00 92.38 180 ARG A N 1
ATOM 1417 C CA . ARG A 1 180 ? 8.974 0.936 16.439 1.00 92.38 180 ARG A CA 1
ATOM 1418 C C . ARG A 1 180 ? 8.880 -0.569 16.177 1.00 92.38 180 ARG A C 1
ATOM 1420 O O . ARG A 1 180 ? 9.739 -1.319 16.651 1.00 92.38 180 ARG A O 1
ATOM 1427 N N . LYS A 1 181 ? 7.874 -1.009 15.416 1.00 89.88 181 LYS A N 1
ATOM 1428 C CA . LYS A 1 181 ? 7.657 -2.418 15.046 1.00 89.88 181 LYS A CA 1
ATOM 1429 C C . LYS A 1 181 ? 8.828 -2.973 14.242 1.00 89.88 181 LYS A C 1
ATOM 1431 O O . LYS A 1 181 ? 9.401 -3.997 14.611 1.00 89.88 181 LYS A O 1
ATOM 1436 N N . MET A 1 182 ? 9.245 -2.258 13.199 1.00 90.88 182 MET A N 1
ATOM 1437 C CA . MET A 1 182 ? 10.346 -2.692 12.338 1.00 90.88 182 MET A CA 1
ATOM 1438 C C . MET A 1 182 ? 11.698 -2.668 13.075 1.00 90.88 182 MET A C 1
ATOM 1440 O O . MET A 1 182 ? 12.486 -3.599 12.931 1.00 90.88 182 MET A O 1
ATOM 1444 N N . ALA A 1 183 ? 11.940 -1.697 13.965 1.00 85.00 183 ALA A N 1
ATOM 1445 C CA . ALA A 1 183 ? 13.137 -1.692 14.814 1.00 85.00 183 ALA A CA 1
ATOM 1446 C C . ALA A 1 183 ? 13.166 -2.852 15.829 1.00 85.00 183 ALA A C 1
ATOM 1448 O O . ALA A 1 183 ? 14.233 -3.375 16.149 1.00 85.00 183 ALA A O 1
ATOM 1449 N N . SER A 1 184 ? 12.004 -3.270 16.340 1.00 78.88 184 SER A N 1
ATOM 1450 C CA . SER A 1 184 ? 11.899 -4.390 17.288 1.00 78.88 184 SER A CA 1
ATOM 1451 C C . SER A 1 184 ? 12.137 -5.743 16.611 1.00 78.88 184 SER A C 1
ATOM 1453 O O . SER A 1 184 ? 12.768 -6.617 17.203 1.00 78.88 184 SER A O 1
ATOM 1455 N N . ASN A 1 185 ? 11.707 -5.896 15.355 1.00 66.50 185 ASN A N 1
ATOM 1456 C CA . ASN A 1 185 ? 11.978 -7.098 14.562 1.00 66.50 185 ASN A CA 1
ATOM 1457 C C . ASN A 1 185 ? 13.467 -7.244 14.219 1.00 66.50 185 ASN A C 1
ATOM 1459 O O . ASN A 1 185 ? 14.006 -8.337 14.365 1.00 66.50 185 ASN A O 1
ATOM 1463 N N . SER A 1 186 ? 14.155 -6.142 13.897 1.00 59.91 186 SER A N 1
ATOM 1464 C CA . SER A 1 186 ? 15.613 -6.133 13.676 1.00 59.91 186 SER A CA 1
ATOM 1465 C C . SER A 1 186 ? 16.416 -6.622 14.892 1.00 59.91 186 SER A C 1
ATOM 1467 O O . SER A 1 186 ? 17.461 -7.253 14.755 1.00 59.91 186 SER A O 1
ATOM 1469 N N . LYS A 1 187 ? 15.929 -6.362 16.113 1.00 57.69 187 LYS A N 1
ATOM 1470 C CA . LYS A 1 187 ? 16.595 -6.826 17.339 1.00 57.69 187 LYS A CA 1
ATOM 1471 C C . LYS A 1 187 ? 16.409 -8.321 17.596 1.00 57.69 187 LYS A C 1
ATOM 1473 O O . LYS A 1 187 ? 17.287 -8.916 18.208 1.00 57.69 187 LYS A O 1
ATOM 1478 N N . ARG A 1 188 ? 15.304 -8.928 17.147 1.00 54.19 188 ARG A N 1
ATOM 1479 C CA . ARG A 1 188 ? 15.071 -10.376 17.298 1.00 54.19 188 ARG A CA 1
ATOM 1480 C C . ARG A 1 188 ? 15.950 -11.193 16.355 1.00 54.19 188 ARG A C 1
ATOM 1482 O O . ARG A 1 188 ? 16.549 -12.161 16.800 1.00 54.19 188 ARG A O 1
ATOM 1489 N N . THR A 1 189 ? 16.115 -10.760 15.106 1.00 51.97 189 THR A N 1
ATOM 1490 C CA . THR A 1 189 ? 16.974 -11.456 14.130 1.00 51.97 189 THR A CA 1
ATOM 1491 C C . THR A 1 189 ? 18.456 -11.464 14.518 1.00 51.97 189 THR A C 1
ATOM 1493 O O . THR A 1 189 ? 19.161 -12.403 14.172 1.00 51.97 189 THR A O 1
ATOM 1496 N N . ASN A 1 190 ? 18.929 -10.475 15.287 1.00 43.59 190 ASN A N 1
ATOM 1497 C CA . ASN A 1 190 ? 20.316 -10.423 15.770 1.00 43.59 190 ASN A CA 1
ATOM 1498 C C . ASN A 1 190 ? 20.604 -11.296 17.006 1.00 43.59 190 ASN A C 1
ATOM 1500 O O . ASN A 1 190 ? 21.769 -11.469 17.351 1.00 43.59 190 ASN A O 1
ATOM 1504 N N . ILE A 1 191 ? 19.584 -11.826 17.688 1.00 48.47 191 ILE A N 1
ATOM 1505 C CA . ILE A 1 191 ? 19.767 -12.703 18.862 1.00 48.47 191 ILE A CA 1
ATOM 1506 C C . ILE A 1 191 ? 19.823 -14.186 18.447 1.00 48.47 191 ILE A C 1
ATOM 1508 O O . ILE A 1 191 ? 20.379 -15.004 19.174 1.00 48.47 191 ILE A O 1
ATOM 1512 N N . ASP A 1 192 ? 19.333 -14.524 17.251 1.00 38.44 192 ASP A N 1
ATOM 1513 C CA . ASP A 1 192 ? 19.231 -15.906 16.761 1.00 38.44 192 ASP A CA 1
ATOM 1514 C C . ASP A 1 192 ? 20.465 -16.397 15.967 1.00 38.44 192 ASP A C 1
ATOM 1516 O O . ASP A 1 192 ? 20.456 -17.504 15.429 1.00 38.44 192 ASP A O 1
ATOM 1520 N N . CYS A 1 193 ? 21.554 -15.622 15.924 1.00 34.34 193 CYS A N 1
ATOM 1521 C CA . CYS A 1 193 ? 22.852 -16.092 15.432 1.00 34.34 193 CYS A CA 1
ATOM 1522 C C . CYS A 1 193 ? 23.745 -16.467 16.625 1.00 34.34 193 CYS A C 1
ATOM 1524 O O . CYS A 1 193 ? 24.277 -15.561 17.272 1.00 34.34 193 CYS A O 1
ATOM 1526 N N . PRO A 1 194 ? 23.970 -17.758 16.937 1.00 37.19 194 PRO A N 1
ATOM 1527 C CA . PRO A 1 194 ? 25.058 -18.107 17.831 1.00 37.19 194 PRO A CA 1
ATOM 1528 C C . PRO A 1 194 ? 26.363 -17.769 17.107 1.00 37.19 194 PRO A C 1
ATOM 1530 O O . PRO A 1 194 ? 26.657 -18.312 16.042 1.00 37.19 194 PRO A O 1
ATOM 1533 N N . GLU A 1 195 ? 27.143 -16.850 17.675 1.00 40.09 195 GLU A N 1
ATOM 1534 C CA . GLU A 1 195 ? 28.547 -16.703 17.317 1.00 40.09 195 GLU A CA 1
ATOM 1535 C C . GLU A 1 195 ? 29.246 -18.042 17.598 1.00 40.09 195 GLU A C 1
ATOM 1537 O O . GLU A 1 195 ? 29.612 -18.353 18.733 1.00 40.09 195 GLU A O 1
ATOM 1542 N N . GLU A 1 196 ? 29.425 -18.869 16.566 1.00 35.59 196 GLU A N 1
ATOM 1543 C CA . GLU A 1 196 ? 30.400 -19.953 16.604 1.00 35.59 196 GLU A CA 1
ATOM 1544 C C . GLU A 1 196 ? 31.790 -19.320 16.705 1.00 35.59 196 GLU A C 1
ATOM 1546 O O . GLU A 1 196 ? 32.426 -18.948 15.714 1.00 35.59 196 GLU A O 1
ATOM 1551 N N . GLY A 1 197 ? 32.251 -19.170 17.946 1.00 37.31 197 GLY A N 1
ATOM 1552 C CA . GLY A 1 197 ? 33.606 -18.771 18.272 1.00 37.31 197 GLY A CA 1
ATOM 1553 C C . GLY A 1 197 ? 34.607 -19.716 17.613 1.00 37.31 197 GLY A C 1
ATOM 1554 O O . GLY A 1 197 ? 34.862 -20.819 18.094 1.00 37.31 197 GLY A O 1
ATOM 1555 N N . ARG A 1 198 ? 35.227 -19.265 16.520 1.00 37.22 198 ARG A N 1
ATOM 1556 C CA . ARG A 1 198 ? 36.414 -19.904 15.947 1.00 37.22 198 ARG A CA 1
ATOM 1557 C C . ARG A 1 198 ? 37.618 -19.633 16.846 1.00 37.22 198 ARG A C 1
ATOM 1559 O O . ARG A 1 198 ? 38.438 -18.768 16.562 1.00 37.22 198 ARG A O 1
ATOM 1566 N N . ASN A 1 199 ? 37.740 -20.415 17.913 1.00 40.38 199 ASN A N 1
ATOM 1567 C CA . ASN A 1 199 ? 39.010 -20.665 18.584 1.00 40.38 199 ASN A CA 1
ATOM 1568 C C . ASN A 1 199 ? 39.598 -21.956 18.001 1.00 40.38 199 ASN A C 1
ATOM 1570 O O . ASN A 1 199 ? 39.372 -23.045 18.521 1.00 40.38 199 ASN A O 1
ATOM 1574 N N . VAL A 1 200 ? 40.340 -21.844 16.897 1.00 40.03 200 VAL A N 1
ATOM 1575 C CA . VAL A 1 200 ? 41.194 -22.938 16.414 1.00 40.03 200 VAL A CA 1
ATOM 1576 C C . VAL A 1 200 ? 42.637 -22.509 16.619 1.00 40.03 200 VAL A C 1
ATOM 1578 O O . VAL A 1 200 ? 43.176 -21.669 15.901 1.00 40.03 200 VAL A O 1
ATOM 1581 N N . GLN A 1 201 ? 43.220 -23.073 17.672 1.00 40.44 201 GLN A N 1
ATOM 1582 C CA . GLN A 1 201 ? 44.624 -22.968 18.033 1.00 40.44 201 GLN A CA 1
ATOM 1583 C C . GLN A 1 201 ? 45.509 -23.357 16.841 1.00 40.44 201 GLN A C 1
ATOM 1585 O O . GLN A 1 201 ? 45.383 -24.445 16.281 1.00 40.44 201 GLN A O 1
ATOM 1590 N N . GLN A 1 202 ? 46.442 -22.477 16.480 1.00 37.28 202 GLN A N 1
ATOM 1591 C CA . GLN A 1 202 ? 47.573 -22.819 15.624 1.00 37.28 202 GLN A CA 1
ATOM 1592 C C . GLN A 1 202 ? 48.477 -23.802 16.376 1.00 37.28 202 GLN A C 1
ATOM 1594 O O . GLN A 1 202 ? 49.257 -23.410 17.242 1.00 37.28 202 GLN A O 1
ATOM 1599 N N . THR A 1 203 ? 48.378 -25.090 16.058 1.00 37.16 203 THR A N 1
ATOM 1600 C CA . THR A 1 203 ? 49.388 -26.081 16.443 1.00 37.16 203 THR A CA 1
ATOM 1601 C C . THR A 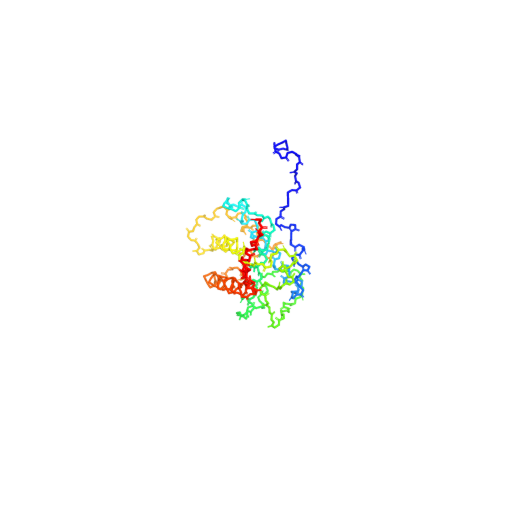1 203 ? 50.384 -26.225 15.298 1.00 37.16 203 THR A C 1
ATOM 1603 O O . THR A 1 203 ? 50.165 -26.964 14.341 1.00 37.16 203 THR A O 1
ATOM 1606 N N . THR A 1 204 ? 51.489 -25.487 15.377 1.00 38.94 204 THR A N 1
ATOM 1607 C CA . THR A 1 204 ? 52.625 -25.627 14.462 1.00 38.94 204 THR A CA 1
ATOM 1608 C C . THR A 1 204 ? 53.415 -26.882 14.839 1.00 38.94 204 THR A C 1
ATOM 1610 O O . THR A 1 204 ? 54.174 -26.884 15.808 1.00 38.94 204 THR A O 1
ATOM 1613 N N . LEU A 1 205 ? 53.235 -27.967 14.084 1.00 38.97 205 LEU A N 1
ATOM 1614 C CA . LEU A 1 205 ? 54.085 -29.158 14.148 1.00 38.97 205 LEU A CA 1
ATOM 1615 C C . LEU A 1 205 ? 55.457 -28.839 13.530 1.00 38.97 205 LEU A C 1
ATOM 1617 O O . LEU A 1 205 ? 55.581 -28.643 12.323 1.00 38.97 205 LEU A O 1
ATOM 1621 N N . ARG A 1 206 ? 56.495 -28.792 14.374 1.00 35.78 206 ARG A N 1
ATOM 1622 C CA . ARG A 1 206 ? 57.902 -28.874 13.959 1.00 35.78 206 ARG A CA 1
ATOM 1623 C C . ARG A 1 206 ? 58.183 -30.290 13.445 1.00 35.78 206 ARG A C 1
ATOM 1625 O O . ARG A 1 206 ? 58.096 -31.240 14.217 1.00 35.78 206 ARG A O 1
ATOM 1632 N N . MET A 1 207 ? 58.558 -30.419 12.174 1.00 35.53 207 MET A N 1
ATOM 1633 C CA . MET A 1 207 ? 59.282 -31.588 11.667 1.00 35.53 207 MET A CA 1
ATOM 1634 C C . MET A 1 207 ? 60.782 -31.327 11.800 1.00 35.53 207 MET A C 1
ATOM 1636 O O . MET A 1 207 ? 61.282 -30.309 11.325 1.00 35.53 207 MET A O 1
ATOM 1640 N N . ASN A 1 208 ? 61.470 -32.252 12.466 1.00 33.72 208 ASN A N 1
ATOM 1641 C CA . ASN A 1 208 ? 62.924 -32.324 12.518 1.00 33.72 208 ASN A CA 1
ATOM 1642 C C . ASN A 1 208 ? 63.468 -32.865 11.185 1.00 33.72 208 ASN A C 1
ATOM 1644 O O . ASN A 1 208 ? 62.973 -33.878 10.687 1.00 33.72 208 ASN A O 1
ATOM 1648 N N . MET A 1 209 ? 64.524 -32.228 10.683 1.00 32.34 209 MET A N 1
ATOM 1649 C CA . MET A 1 209 ? 65.666 -32.884 10.044 1.00 32.34 209 MET A CA 1
ATOM 1650 C C . MET A 1 209 ? 66.915 -32.417 10.781 1.00 32.34 209 MET A C 1
ATOM 1652 O O . MET A 1 209 ? 66.965 -31.207 11.101 1.00 32.34 209 MET A O 1
#